Protein AF-A0A7X5D823-F1 (afdb_monomer_lite)

Sequence (342 aa):
MQTFLKIHPDDNAAVALKPLRAGDIFTADGAGAALLEDIPQGHKFSLCDIPAGGAVIKYGAPIGTAREDIRKGAWIHTHNMKTGLGDVLTYTYRPQPAAKLTADKTHVFQGFKRPDGTTGVRNEIWIIPTVGCVNNVASAIEKRAQAYCTGSIEAILAFSHPYGCSQMGEDQENTRRILADLINHPNAGGVLVLGLGCENSSADILKDYIGSYDERRVKFLVCQESEDEIQDGLRLMKELTDYAGVFTRGPIPCSELIVGMKCGGSDGLSGITANPTVGAFSDLLIASGGTTILTEIPEMFGAETLLMNRCENEALFEQTVKLINDFKNYFTSHNQTIYEQA

Structure (mmCIF, N/CA/C/O backbone):
data_AF-A0A7X5D823-F1
#
_entry.id   AF-A0A7X5D823-F1
#
loop_
_atom_site.group_PDB
_atom_site.id
_atom_site.type_symbol
_atom_site.label_atom_id
_atom_site.label_alt_id
_atom_site.label_comp_id
_atom_site.label_asym_id
_atom_site.label_entity_id
_atom_site.label_seq_id
_atom_site.pdbx_PDB_ins_code
_atom_site.Cartn_x
_atom_site.Cartn_y
_atom_site.Cartn_z
_atom_site.occupancy
_atom_site.B_iso_or_equiv
_atom_site.auth_seq_id
_atom_site.auth_comp_id
_atom_site.auth_asym_id
_atom_site.auth_atom_id
_atom_site.pdbx_PDB_model_num
ATOM 1 N N . MET A 1 1 ? -2.218 -15.497 -32.266 1.00 70.88 1 MET A N 1
ATOM 2 C CA . MET A 1 1 ? -1.925 -15.221 -30.843 1.00 70.88 1 MET A CA 1
ATOM 3 C C . MET A 1 1 ? -0.607 -14.474 -30.779 1.00 70.88 1 MET A C 1
ATOM 5 O O . MET A 1 1 ? 0.334 -14.905 -31.436 1.00 70.88 1 MET A O 1
ATOM 9 N N . GLN A 1 2 ? -0.563 -13.346 -30.074 1.00 88.81 2 GLN A N 1
ATOM 10 C CA . GLN A 1 2 ? 0.645 -12.536 -29.937 1.00 88.81 2 GLN A CA 1
ATOM 11 C C . GLN A 1 2 ? 1.713 -13.320 -29.156 1.00 88.81 2 GLN A C 1
ATOM 13 O O . GLN A 1 2 ? 1.401 -13.936 -28.139 1.00 88.81 2 GLN A O 1
ATOM 18 N N . THR A 1 3 ? 2.947 -13.373 -29.663 1.00 94.25 3 THR A N 1
ATOM 19 C CA . THR A 1 3 ? 4.033 -14.196 -29.091 1.00 94.25 3 THR A CA 1
ATOM 20 C C . THR A 1 3 ? 5.051 -13.382 -28.298 1.00 94.25 3 THR A C 1
ATOM 22 O O . THR A 1 3 ? 5.750 -13.937 -27.454 1.00 94.25 3 THR A O 1
ATOM 25 N N . PHE A 1 4 ? 5.097 -12.072 -28.526 1.00 96.12 4 PHE A N 1
ATOM 26 C CA . PHE A 1 4 ? 5.916 -11.111 -27.800 1.00 96.12 4 PHE A CA 1
ATOM 27 C C . PHE A 1 4 ? 5.208 -9.752 -27.733 1.00 96.12 4 PHE A C 1
ATOM 29 O O . PHE A 1 4 ? 4.304 -9.472 -28.525 1.00 96.12 4 PHE A O 1
ATOM 36 N N . LEU A 1 5 ? 5.647 -8.892 -26.819 1.00 95.81 5 LEU A N 1
ATOM 37 C CA . LEU A 1 5 ? 5.129 -7.540 -26.648 1.00 95.81 5 LEU A CA 1
ATOM 38 C C . LEU A 1 5 ? 6.266 -6.514 -26.702 1.00 95.81 5 LEU A C 1
ATOM 40 O O . LEU A 1 5 ? 7.199 -6.572 -25.901 1.00 95.81 5 LEU A O 1
ATOM 44 N N . LYS A 1 6 ? 6.150 -5.565 -27.633 1.00 95.69 6 LYS A N 1
ATOM 45 C CA . LYS A 1 6 ? 6.837 -4.270 -27.589 1.00 95.69 6 LYS A CA 1
ATOM 46 C C . LYS A 1 6 ? 5.890 -3.297 -26.887 1.00 95.69 6 LYS A C 1
ATOM 48 O O . LYS A 1 6 ? 4.741 -3.189 -27.309 1.00 95.69 6 LYS A O 1
ATOM 53 N N . ILE A 1 7 ? 6.324 -2.683 -25.791 1.00 94.50 7 ILE A N 1
ATOM 54 C CA . ILE A 1 7 ? 5.416 -1.994 -24.862 1.00 94.50 7 ILE A CA 1
ATOM 55 C C . ILE A 1 7 ? 5.215 -0.548 -25.309 1.00 94.50 7 ILE A C 1
ATOM 57 O O . ILE A 1 7 ? 4.084 -0.080 -25.402 1.00 94.50 7 ILE A O 1
ATOM 61 N N . HIS A 1 8 ? 6.310 0.134 -25.629 1.00 94.88 8 HIS A N 1
ATOM 62 C CA . HIS A 1 8 ? 6.316 1.500 -26.131 1.00 94.88 8 HIS A CA 1
ATOM 63 C C . HIS A 1 8 ? 6.894 1.554 -27.556 1.00 94.88 8 HIS A C 1
ATOM 65 O O . HIS A 1 8 ? 7.793 0.771 -27.874 1.00 94.88 8 HIS A O 1
ATOM 71 N N . PRO A 1 9 ? 6.437 2.472 -28.432 1.00 94.56 9 PRO A N 1
ATOM 72 C CA . PRO A 1 9 ? 6.985 2.625 -29.784 1.00 94.56 9 PRO A CA 1
ATOM 73 C C . PRO A 1 9 ? 8.502 2.858 -29.839 1.00 94.56 9 PRO A C 1
ATOM 75 O O . PRO A 1 9 ? 9.153 2.370 -30.760 1.00 94.56 9 PRO A O 1
ATOM 78 N N . ASP A 1 10 ? 9.062 3.527 -28.831 1.00 95.12 10 ASP A N 1
ATOM 79 C CA . ASP A 1 10 ? 10.502 3.826 -28.745 1.00 95.12 10 ASP A CA 1
ATOM 80 C C . ASP A 1 10 ? 11.343 2.677 -28.162 1.00 95.12 10 ASP A C 1
ATOM 82 O O . ASP A 1 10 ? 12.565 2.789 -28.060 1.00 95.12 10 ASP A O 1
ATOM 86 N N . ASP A 1 11 ? 10.715 1.565 -27.767 1.00 96.62 11 ASP A N 1
ATOM 87 C CA . ASP A 1 11 ? 11.437 0.435 -27.188 1.00 96.62 11 ASP A CA 1
ATOM 88 C C . ASP A 1 11 ? 12.368 -0.217 -28.215 1.00 96.62 11 ASP A C 1
ATOM 90 O O . ASP A 1 11 ? 11.972 -0.530 -29.342 1.00 96.62 11 ASP A O 1
ATOM 94 N N . ASN A 1 12 ? 13.593 -0.517 -27.785 1.00 96.88 12 ASN A N 1
ATOM 95 C CA . ASN A 1 12 ? 14.525 -1.352 -28.542 1.00 96.88 12 ASN A CA 1
ATOM 96 C C . ASN A 1 12 ? 14.590 -2.796 -28.012 1.00 96.88 12 ASN A C 1
ATOM 98 O O . ASN A 1 12 ? 15.310 -3.624 -28.568 1.00 96.88 12 ASN A O 1
ATOM 102 N N . ALA A 1 13 ? 13.793 -3.117 -26.990 1.00 96.75 13 ALA A N 1
ATOM 103 C CA . ALA A 1 13 ? 13.624 -4.453 -26.438 1.00 96.75 13 ALA A CA 1
ATOM 104 C C . ALA A 1 13 ? 12.142 -4.863 -26.409 1.00 96.75 13 ALA A C 1
ATOM 106 O O . ALA A 1 13 ? 11.254 -4.042 -26.192 1.00 96.75 13 ALA A O 1
ATOM 107 N N . ALA A 1 14 ? 11.869 -6.156 -26.569 1.00 96.88 14 ALA A N 1
ATOM 108 C CA . ALA A 1 14 ? 10.536 -6.738 -26.411 1.00 96.88 14 ALA A CA 1
ATOM 109 C C . ALA A 1 14 ? 10.534 -7.856 -25.367 1.00 96.88 14 ALA A C 1
ATOM 111 O O . ALA A 1 14 ? 11.575 -8.438 -25.077 1.00 96.88 14 ALA A O 1
ATOM 112 N N . VAL A 1 15 ? 9.359 -8.169 -24.817 1.00 97.19 15 VAL A N 1
ATOM 113 C CA . VAL A 1 15 ? 9.156 -9.255 -23.844 1.00 97.19 15 VAL A CA 1
ATOM 114 C C . VAL A 1 15 ? 8.521 -10.462 -24.525 1.00 97.19 15 VAL A C 1
ATOM 116 O O . VAL A 1 15 ? 7.508 -10.325 -25.209 1.00 97.19 15 VAL A O 1
ATOM 119 N N . ALA A 1 16 ? 9.077 -11.652 -24.316 1.00 96.94 16 ALA A N 1
ATOM 120 C CA . ALA A 1 16 ? 8.490 -12.902 -24.786 1.00 96.94 16 ALA A CA 1
ATOM 121 C C . ALA A 1 16 ? 7.238 -13.271 -23.963 1.00 96.94 16 ALA A C 1
ATOM 123 O O . ALA A 1 16 ? 7.301 -13.398 -22.742 1.00 96.94 16 ALA A O 1
ATOM 124 N N . LEU A 1 17 ? 6.091 -13.481 -24.622 1.00 96.31 17 LEU A N 1
ATOM 125 C CA . LEU A 1 17 ? 4.822 -13.845 -23.960 1.00 96.31 17 LEU A CA 1
ATOM 126 C C . LEU A 1 17 ? 4.644 -15.359 -23.792 1.00 96.31 17 LEU A C 1
ATOM 128 O O . LEU A 1 17 ? 3.712 -15.813 -23.134 1.00 96.31 17 LEU A O 1
ATOM 132 N N . LYS A 1 18 ? 5.543 -16.137 -24.390 1.00 95.69 18 LYS A N 1
ATOM 133 C CA . LYS A 1 18 ? 5.678 -17.591 -24.286 1.00 95.69 18 LYS A CA 1
ATOM 134 C C . LYS A 1 18 ? 7.144 -17.954 -24.565 1.00 95.69 18 LYS A C 1
ATOM 136 O O . LYS A 1 18 ? 7.853 -17.096 -25.089 1.00 95.69 18 LYS A O 1
ATOM 141 N N . PRO A 1 19 ? 7.596 -19.190 -24.304 1.00 97.19 19 PRO A N 1
ATOM 142 C CA . PRO A 1 19 ? 8.910 -19.629 -24.764 1.00 97.19 19 PRO A CA 1
ATOM 143 C C . PRO A 1 19 ? 9.035 -19.493 -26.290 1.00 97.19 19 PRO A C 1
ATOM 145 O O . PRO A 1 19 ? 8.155 -19.956 -27.027 1.00 97.19 19 PRO A O 1
ATOM 148 N N . LEU A 1 20 ? 10.104 -18.848 -26.750 1.00 97.62 20 LEU A N 1
ATOM 149 C CA . LEU A 1 20 ? 10.442 -18.668 -28.165 1.00 97.62 20 LEU A CA 1
ATOM 150 C C . LEU A 1 20 ? 11.724 -19.436 -28.482 1.00 97.62 20 LEU A C 1
ATOM 152 O O . LEU A 1 20 ? 12.581 -19.569 -27.609 1.00 97.62 20 LEU A O 1
ATOM 156 N N . ARG A 1 21 ? 11.850 -19.949 -29.706 1.00 98.06 21 ARG A N 1
ATOM 157 C CA . ARG A 1 21 ? 12.994 -20.775 -30.105 1.00 98.06 21 ARG A CA 1
ATOM 158 C C . ARG A 1 21 ? 13.974 -20.003 -30.971 1.00 98.06 21 ARG A C 1
ATOM 160 O O . ARG A 1 21 ? 13.572 -19.156 -31.771 1.00 98.06 21 ARG A O 1
ATOM 167 N N . ALA A 1 22 ? 15.248 -20.361 -30.873 1.00 97.81 22 ALA A N 1
ATOM 168 C CA . ALA A 1 22 ? 16.261 -19.911 -31.813 1.00 97.81 22 ALA A CA 1
ATOM 169 C C . ALA A 1 22 ? 15.815 -20.207 -33.258 1.00 97.81 22 ALA A C 1
ATOM 171 O O . ALA A 1 22 ? 15.338 -21.300 -33.574 1.00 97.81 22 ALA A O 1
ATOM 172 N N . GLY A 1 23 ? 15.960 -19.220 -34.139 1.00 97.00 23 GLY A N 1
ATOM 173 C CA . GLY A 1 23 ? 15.518 -19.287 -35.530 1.00 97.00 23 GLY A CA 1
ATOM 174 C C . GLY A 1 23 ? 14.059 -18.888 -35.777 1.00 97.00 23 GLY A C 1
ATOM 175 O O . GLY A 1 23 ? 13.711 -18.656 -36.936 1.00 97.00 23 GLY A O 1
ATOM 176 N N . ASP A 1 24 ? 13.216 -18.743 -34.744 1.00 96.38 24 ASP A N 1
ATOM 177 C CA . ASP A 1 24 ? 11.865 -18.194 -34.922 1.00 96.38 24 ASP A CA 1
ATOM 178 C C . ASP A 1 24 ? 11.954 -16.771 -35.499 1.00 96.38 24 ASP A C 1
ATOM 180 O O . ASP A 1 24 ? 12.749 -15.944 -35.044 1.00 96.38 24 ASP A O 1
ATOM 184 N N . ILE A 1 25 ? 11.114 -16.464 -36.493 1.00 96.06 25 ILE A N 1
ATOM 185 C CA . ILE A 1 25 ? 11.043 -15.123 -37.084 1.00 96.06 25 ILE A CA 1
ATOM 186 C C . ILE A 1 25 ? 10.063 -14.263 -36.283 1.00 96.06 25 ILE A C 1
ATOM 188 O O . ILE A 1 25 ? 8.866 -14.555 -36.232 1.00 96.06 25 ILE A O 1
ATOM 192 N N . PHE A 1 26 ? 10.550 -13.164 -35.710 1.00 94.31 26 PHE A N 1
ATOM 193 C CA . PHE A 1 26 ? 9.712 -12.109 -35.142 1.00 94.31 26 PHE A CA 1
ATOM 194 C C . PHE A 1 26 ? 9.624 -10.928 -36.114 1.00 94.31 26 PHE A C 1
ATOM 196 O O . PHE A 1 26 ? 10.568 -10.650 -36.847 1.00 94.31 26 PHE A O 1
ATOM 203 N N . THR A 1 27 ? 8.485 -10.230 -36.137 1.00 93.38 27 THR A N 1
ATOM 204 C CA . THR A 1 27 ? 8.281 -9.030 -36.970 1.00 93.38 27 THR A CA 1
ATOM 205 C C . THR A 1 27 ? 7.914 -7.850 -36.086 1.00 93.38 27 THR A C 1
ATOM 207 O O . THR A 1 27 ? 6.835 -7.844 -35.501 1.00 93.38 27 THR A O 1
ATOM 210 N N . ALA A 1 28 ? 8.794 -6.854 -36.006 1.00 88.75 28 ALA A N 1
ATOM 211 C CA . ALA A 1 28 ? 8.579 -5.616 -35.260 1.00 88.75 28 ALA A CA 1
ATOM 212 C C . ALA A 1 28 ? 8.871 -4.413 -36.167 1.00 88.75 28 ALA A C 1
ATOM 214 O O . ALA A 1 28 ? 9.772 -4.477 -37.001 1.00 88.75 28 ALA A O 1
ATOM 215 N N . ASP A 1 29 ? 8.080 -3.345 -36.037 1.00 84.38 29 ASP A N 1
ATOM 216 C CA . ASP A 1 29 ? 8.230 -2.097 -36.806 1.00 84.38 29 ASP A CA 1
ATOM 217 C C . ASP A 1 29 ? 8.304 -2.305 -38.336 1.00 84.38 29 ASP A C 1
ATOM 219 O O . ASP A 1 29 ? 9.026 -1.618 -39.053 1.00 84.38 29 ASP A O 1
ATOM 223 N N . GLY A 1 30 ? 7.568 -3.298 -38.849 1.00 82.31 30 GLY A N 1
ATOM 224 C CA . GLY A 1 30 ? 7.526 -3.625 -40.279 1.00 82.31 30 GLY A CA 1
ATOM 225 C C . GLY A 1 30 ? 8.720 -4.432 -40.806 1.00 82.31 30 GLY A C 1
ATOM 226 O O . GLY A 1 30 ? 8.755 -4.727 -41.999 1.00 82.31 30 GLY A O 1
ATOM 227 N N . ALA A 1 31 ? 9.667 -4.835 -39.949 1.00 84.50 31 ALA A N 1
ATOM 228 C CA . ALA A 1 31 ? 10.836 -5.629 -40.328 1.00 84.50 31 ALA A CA 1
ATOM 229 C C . ALA A 1 31 ? 10.927 -6.955 -39.551 1.00 84.50 31 ALA A C 1
ATOM 231 O O . ALA A 1 31 ? 10.812 -6.993 -38.323 1.00 84.50 31 ALA A O 1
ATOM 232 N N . GLY A 1 32 ? 11.176 -8.047 -40.279 1.00 88.88 32 GLY A N 1
ATOM 233 C CA . GLY A 1 32 ? 11.391 -9.380 -39.716 1.00 88.88 32 GLY A CA 1
ATOM 234 C C . GLY A 1 32 ? 12.856 -9.648 -39.354 1.00 88.88 32 GLY A C 1
ATOM 235 O O . GLY A 1 32 ? 13.755 -9.211 -40.071 1.00 88.88 32 GLY A O 1
ATOM 236 N N . ALA A 1 33 ? 13.106 -10.384 -38.272 1.00 93.62 33 ALA A N 1
ATOM 237 C CA . ALA A 1 33 ? 14.417 -10.956 -37.952 1.00 93.62 33 ALA A CA 1
ATOM 238 C C . ALA A 1 33 ? 14.272 -12.297 -37.221 1.00 93.62 33 ALA A C 1
ATOM 240 O O . ALA A 1 33 ? 13.226 -12.582 -36.641 1.00 93.62 33 ALA A O 1
ATOM 241 N N . ALA A 1 34 ? 15.324 -13.115 -37.262 1.00 96.69 34 ALA A N 1
ATOM 242 C CA . ALA A 1 34 ? 15.383 -14.370 -36.523 1.00 96.69 34 ALA A CA 1
ATOM 243 C C . ALA A 1 34 ? 15.845 -14.134 -35.080 1.00 96.69 34 ALA A C 1
ATOM 245 O O . ALA A 1 34 ? 16.727 -13.309 -34.837 1.00 96.69 34 ALA A O 1
ATOM 246 N N . LEU A 1 35 ? 15.283 -14.886 -34.135 1.00 98.00 35 LEU A N 1
ATOM 247 C CA . LEU A 1 35 ? 15.853 -15.014 -32.797 1.00 98.00 35 LEU A CA 1
ATOM 248 C C . LEU A 1 35 ? 17.175 -15.776 -32.867 1.00 98.00 35 LEU A C 1
ATOM 250 O O . LEU A 1 35 ? 17.285 -16.781 -33.572 1.00 98.00 35 LEU A O 1
ATOM 254 N N . LEU A 1 36 ? 18.177 -15.301 -32.134 1.00 97.50 36 LEU A N 1
ATOM 255 C CA . LEU A 1 36 ? 19.506 -15.915 -32.126 1.00 97.50 36 LEU A CA 1
ATOM 256 C C . LEU A 1 36 ? 19.620 -17.045 -31.097 1.00 97.50 36 LEU A C 1
ATOM 258 O O . LEU A 1 36 ? 20.514 -17.881 -31.201 1.00 97.50 36 LEU A O 1
ATOM 262 N N . GLU A 1 37 ? 18.712 -17.062 -30.124 1.00 97.31 37 GLU A N 1
ATOM 263 C CA . GLU A 1 37 ? 18.727 -17.930 -28.951 1.00 97.31 37 GLU A CA 1
ATOM 264 C C . GLU A 1 37 ? 17.294 -18.316 -28.565 1.00 97.31 37 GLU A C 1
ATOM 266 O O . GLU A 1 37 ? 16.327 -17.668 -28.979 1.00 97.31 37 GLU A O 1
ATOM 271 N N . ASP A 1 38 ? 17.159 -19.358 -27.745 1.00 98.06 38 ASP A N 1
ATOM 272 C CA . ASP A 1 38 ? 15.897 -19.657 -27.074 1.00 98.06 38 ASP A CA 1
ATOM 273 C C . ASP A 1 38 ? 15.614 -18.576 -26.022 1.00 98.06 38 ASP A C 1
ATOM 275 O O . ASP A 1 38 ? 16.457 -18.281 -25.173 1.00 98.06 38 ASP A O 1
ATOM 279 N N . ILE A 1 39 ? 14.415 -17.993 -26.056 1.00 97.88 39 ILE A N 1
ATOM 280 C CA . ILE A 1 39 ? 14.008 -16.918 -25.145 1.00 97.88 39 ILE A CA 1
ATOM 281 C C . ILE A 1 39 ? 12.917 -17.446 -24.207 1.00 97.88 39 ILE A C 1
ATOM 283 O O . ILE A 1 39 ? 11.809 -17.747 -24.670 1.00 97.88 39 ILE A O 1
ATOM 287 N N . PRO A 1 40 ? 13.181 -17.553 -22.890 1.00 96.94 40 PRO A N 1
ATOM 288 C CA . PRO A 1 40 ? 12.160 -17.933 -21.919 1.00 96.94 40 PRO A CA 1
ATOM 289 C C . PRO A 1 40 ? 10.992 -16.937 -21.876 1.00 96.94 40 PRO A C 1
ATOM 291 O O . PRO A 1 40 ? 11.133 -15.758 -22.203 1.00 96.94 40 PRO A O 1
ATOM 294 N N . GLN A 1 41 ? 9.823 -17.391 -21.425 1.00 96.31 41 GLN A N 1
ATOM 295 C CA . GLN A 1 41 ? 8.686 -16.498 -21.184 1.00 96.31 41 GLN A CA 1
ATOM 296 C C . GLN A 1 41 ? 9.044 -15.427 -20.138 1.00 96.31 41 GLN A C 1
ATOM 298 O O . GLN A 1 41 ? 9.726 -15.715 -19.160 1.00 96.31 41 GLN A O 1
ATOM 303 N N . GLY A 1 42 ? 8.590 -14.189 -20.349 1.00 94.81 42 GLY A N 1
ATOM 304 C CA . GLY A 1 42 ? 8.875 -13.046 -19.474 1.00 94.81 42 GLY A CA 1
ATOM 305 C C . GLY A 1 42 ? 10.257 -12.420 -19.688 1.00 94.81 42 GLY A C 1
ATOM 306 O O . GLY A 1 42 ? 10.539 -11.348 -19.150 1.00 94.81 42 GLY A O 1
ATOM 307 N N . HIS A 1 43 ? 11.120 -13.036 -20.501 1.00 96.50 43 HIS A N 1
ATOM 308 C CA . HIS A 1 43 ? 12.455 -12.519 -20.780 1.00 96.50 43 HIS A CA 1
ATOM 309 C C . HIS A 1 43 ? 12.454 -11.528 -21.948 1.00 96.50 43 HIS A C 1
ATOM 311 O O . HIS A 1 43 ? 11.527 -11.481 -22.760 1.00 96.50 43 HIS A O 1
ATOM 317 N N . LYS A 1 44 ? 13.504 -10.701 -22.002 1.00 96.69 44 LYS A N 1
ATOM 318 C CA . LYS A 1 44 ? 13.660 -9.628 -22.988 1.00 96.69 44 LYS A CA 1
ATOM 319 C C . LYS A 1 44 ? 14.494 -10.098 -24.175 1.00 96.69 44 LYS A C 1
ATOM 321 O O . LYS A 1 44 ? 15.460 -10.812 -23.966 1.00 96.69 44 LYS A O 1
ATOM 326 N N . PHE A 1 45 ? 14.209 -9.646 -25.386 1.00 97.75 45 PHE A N 1
ATOM 327 C CA . PHE A 1 45 ? 15.110 -9.815 -26.531 1.00 97.75 45 PHE A CA 1
ATOM 328 C C . PHE A 1 45 ? 15.215 -8.519 -27.333 1.00 97.75 45 PHE A C 1
ATOM 330 O O . PHE A 1 45 ? 14.332 -7.659 -27.248 1.00 97.75 45 PHE A O 1
ATOM 337 N N . SER A 1 46 ? 16.307 -8.368 -28.082 1.00 97.81 46 SER A N 1
ATOM 338 C CA . SER A 1 46 ? 16.606 -7.123 -28.791 1.00 97.81 46 SER A CA 1
ATOM 339 C C . SER A 1 46 ? 15.838 -6.986 -30.105 1.00 97.81 46 SER A C 1
ATOM 341 O O . SER A 1 46 ? 15.806 -7.910 -30.921 1.00 97.81 46 SER A O 1
ATOM 343 N N . LEU A 1 47 ? 15.268 -5.807 -30.355 1.00 97.25 47 LEU A N 1
ATOM 344 C CA . LEU A 1 47 ? 14.581 -5.455 -31.603 1.00 97.25 47 LEU A CA 1
ATOM 345 C C . LEU A 1 47 ? 15.516 -4.808 -32.638 1.00 97.25 47 LEU A C 1
ATOM 347 O O . LEU A 1 47 ? 15.168 -4.738 -33.820 1.00 97.25 47 LEU A O 1
ATOM 351 N N . CYS A 1 48 ? 16.711 -4.382 -32.227 1.00 96.38 48 CYS A N 1
ATOM 352 C CA . CYS A 1 48 ? 17.767 -3.857 -33.093 1.00 96.38 48 CYS A CA 1
ATOM 353 C C . CYS A 1 48 ? 19.158 -4.267 -32.587 1.00 96.38 48 CYS A C 1
ATOM 355 O O . CYS A 1 48 ? 19.278 -4.926 -31.556 1.00 96.38 48 CYS A O 1
ATOM 357 N N . ASP A 1 49 ? 20.211 -3.904 -33.314 1.00 97.19 49 ASP A N 1
ATOM 358 C CA . ASP A 1 49 ? 21.565 -4.003 -32.770 1.00 97.19 49 ASP A CA 1
ATOM 359 C C . ASP A 1 49 ? 21.766 -2.877 -31.741 1.00 97.19 49 ASP A C 1
ATOM 361 O O . ASP A 1 49 ? 21.408 -1.724 -31.994 1.00 97.19 49 ASP A O 1
ATOM 365 N N . ILE A 1 50 ? 22.303 -3.217 -30.571 1.00 98.00 50 ILE A N 1
ATOM 366 C CA . ILE A 1 50 ? 22.624 -2.295 -29.481 1.00 98.00 50 ILE A CA 1
ATOM 367 C C . ILE A 1 50 ? 24.127 -2.438 -29.209 1.00 98.00 50 ILE A C 1
ATOM 369 O O . ILE A 1 50 ? 24.552 -3.507 -28.773 1.00 98.00 50 ILE A O 1
ATOM 373 N N . PRO A 1 51 ? 24.951 -1.409 -29.466 1.00 97.75 51 PRO A N 1
ATOM 374 C CA . PRO A 1 51 ? 26.386 -1.491 -29.209 1.00 97.75 51 PRO A CA 1
ATOM 375 C C . PRO A 1 51 ? 26.681 -1.558 -27.705 1.00 97.75 51 PRO A C 1
ATOM 377 O O . PRO A 1 51 ? 25.880 -1.095 -26.888 1.00 97.75 51 PRO A O 1
ATOM 380 N N . ALA A 1 52 ? 27.859 -2.057 -27.334 1.00 96.94 52 ALA A N 1
ATOM 381 C CA . ALA A 1 52 ? 28.369 -1.994 -25.968 1.00 96.94 52 ALA A CA 1
ATOM 382 C C . ALA A 1 52 ? 28.314 -0.550 -25.434 1.00 96.94 52 ALA A C 1
ATOM 384 O O . ALA A 1 52 ? 28.704 0.401 -26.113 1.00 96.94 52 ALA A O 1
ATOM 385 N N . GLY A 1 53 ? 27.808 -0.365 -24.212 1.00 94.69 53 GLY A N 1
ATOM 386 C CA . GLY A 1 53 ? 27.556 0.967 -23.652 1.00 94.69 53 GLY A CA 1
ATOM 387 C C . GLY A 1 53 ? 26.264 1.639 -24.144 1.00 94.69 53 GLY A C 1
ATOM 388 O O . GLY A 1 53 ? 25.898 2.691 -23.624 1.00 94.69 53 GLY A O 1
ATOM 389 N N . GLY A 1 54 ? 25.550 1.044 -25.102 1.00 95.50 54 GLY A N 1
ATOM 390 C CA . GLY A 1 54 ? 24.252 1.510 -25.582 1.00 95.50 54 GLY A CA 1
ATOM 391 C C . GLY A 1 54 ? 23.130 1.290 -24.565 1.00 95.50 54 GLY A C 1
ATOM 392 O O . GLY A 1 54 ? 23.169 0.359 -23.757 1.00 95.50 54 GLY A O 1
ATOM 393 N N . ALA A 1 55 ? 22.113 2.153 -24.599 1.00 94.75 55 ALA A N 1
ATOM 394 C CA . ALA A 1 55 ? 20.958 2.050 -23.712 1.00 94.75 55 ALA A CA 1
ATOM 395 C C . ALA A 1 55 ? 20.003 0.933 -24.159 1.00 94.75 55 ALA A C 1
ATOM 397 O O . ALA A 1 55 ? 19.627 0.852 -25.329 1.00 94.75 55 ALA A O 1
ATOM 398 N N . VAL A 1 56 ? 19.557 0.117 -23.206 1.00 95.56 56 VAL A N 1
ATOM 399 C CA . VAL A 1 56 ? 18.407 -0.774 -23.391 1.00 95.56 56 VAL A CA 1
ATOM 400 C C . VAL A 1 56 ? 17.158 0.006 -22.993 1.00 95.56 56 VAL A C 1
ATOM 402 O O . VAL A 1 56 ? 17.049 0.456 -21.853 1.00 95.56 56 VAL A O 1
ATOM 405 N N . ILE A 1 57 ? 16.236 0.185 -23.934 1.00 94.69 57 ILE A N 1
ATOM 406 C CA . ILE A 1 57 ? 15.030 1.004 -23.798 1.00 94.69 57 ILE A CA 1
ATOM 407 C C . ILE A 1 57 ? 13.810 0.086 -23.732 1.00 94.69 57 ILE A C 1
ATOM 409 O O . ILE A 1 57 ? 13.564 -0.710 -24.644 1.00 94.69 57 ILE A O 1
ATOM 413 N N . LYS A 1 58 ? 13.055 0.211 -22.639 1.00 93.94 58 LYS A N 1
ATOM 414 C CA . LYS A 1 58 ? 11.795 -0.494 -22.389 1.00 93.94 58 LYS A CA 1
ATOM 415 C C . LYS A 1 58 ? 10.833 0.460 -21.676 1.00 93.94 58 LYS A C 1
ATOM 417 O O . LYS A 1 58 ? 11.274 1.235 -20.833 1.00 93.94 58 LYS A O 1
ATOM 422 N N . TYR A 1 59 ? 9.534 0.395 -21.974 1.00 92.69 59 TYR A N 1
ATOM 423 C CA . TYR A 1 59 ? 8.540 1.369 -21.487 1.00 92.69 59 TYR A CA 1
ATOM 424 C C . TYR A 1 59 ? 8.816 2.814 -21.952 1.00 92.69 59 TYR A C 1
ATOM 426 O O . TYR A 1 59 ? 8.377 3.765 -21.312 1.00 92.69 59 TYR A O 1
ATOM 434 N N . GLY A 1 60 ? 9.566 2.992 -23.044 1.00 91.50 60 GLY A N 1
ATOM 435 C CA . GLY A 1 60 ? 9.990 4.304 -23.538 1.00 91.50 60 GLY A CA 1
ATOM 436 C C . GLY A 1 60 ? 11.099 4.960 -22.710 1.00 91.50 60 GLY A C 1
ATOM 437 O O . GLY A 1 60 ? 11.422 6.122 -22.938 1.00 91.50 60 GLY A O 1
ATOM 438 N N . ALA A 1 61 ? 11.697 4.233 -21.761 1.00 89.56 61 ALA A N 1
ATOM 439 C CA . ALA A 1 61 ? 12.735 4.737 -20.869 1.00 89.56 61 ALA A CA 1
ATOM 440 C C . ALA A 1 61 ? 13.969 3.814 -20.855 1.00 89.56 61 ALA A C 1
ATOM 442 O O . ALA A 1 61 ? 13.851 2.607 -21.093 1.00 89.56 61 ALA A O 1
ATOM 443 N N . PRO A 1 62 ? 15.174 4.351 -20.588 1.00 90.12 62 PRO A N 1
ATOM 444 C CA . PRO A 1 62 ? 16.365 3.530 -20.418 1.00 90.12 62 PRO A CA 1
ATOM 445 C C . PRO A 1 62 ? 16.256 2.703 -19.129 1.00 90.12 62 PRO A C 1
ATOM 447 O O . PRO A 1 62 ? 16.167 3.259 -18.041 1.00 90.12 62 PRO A O 1
ATOM 450 N N . ILE A 1 63 ? 16.309 1.377 -19.252 1.00 89.75 63 ILE A N 1
ATOM 451 C CA . ILE A 1 63 ? 16.268 0.437 -18.113 1.00 89.75 63 ILE A CA 1
ATOM 452 C C . ILE A 1 63 ? 17.649 -0.120 -17.744 1.00 89.75 63 ILE A C 1
ATOM 454 O O . ILE A 1 63 ? 17.802 -0.898 -16.805 1.00 89.75 63 ILE A O 1
ATOM 458 N N . GLY A 1 64 ? 18.671 0.224 -18.522 1.00 90.62 64 GLY A N 1
ATOM 459 C CA . GLY A 1 64 ? 20.022 -0.274 -18.331 1.00 90.62 64 GLY A CA 1
ATOM 460 C C . GLY A 1 64 ? 20.914 -0.009 -19.531 1.00 90.62 64 GLY A C 1
ATOM 461 O O . GLY A 1 64 ? 20.523 0.624 -20.513 1.00 90.62 64 GLY A O 1
ATOM 462 N N . THR A 1 65 ? 22.132 -0.522 -19.444 1.00 93.62 65 THR A N 1
ATOM 463 C CA . THR A 1 65 ? 23.170 -0.359 -20.458 1.00 93.62 65 THR A CA 1
ATOM 464 C C . THR A 1 65 ? 23.717 -1.719 -20.869 1.00 93.62 65 THR A C 1
ATOM 466 O O . THR A 1 65 ? 23.951 -2.583 -20.018 1.00 93.62 65 THR A O 1
ATOM 469 N N . ALA A 1 66 ? 23.944 -1.910 -22.166 1.00 96.56 66 ALA A N 1
ATOM 470 C CA . ALA A 1 66 ? 24.572 -3.107 -22.704 1.00 96.56 66 ALA A CA 1
ATOM 471 C C . ALA A 1 66 ? 26.038 -3.214 -22.236 1.00 96.56 66 ALA A C 1
ATOM 473 O O . ALA A 1 66 ? 26.788 -2.234 -22.266 1.00 96.56 66 ALA A O 1
ATOM 474 N N . ARG A 1 67 ? 26.453 -4.397 -21.772 1.00 96.12 67 ARG A N 1
ATOM 475 C CA . ARG A 1 67 ? 27.839 -4.697 -21.358 1.00 96.12 67 ARG A CA 1
ATOM 476 C C . ARG A 1 67 ? 28.746 -5.000 -22.551 1.00 96.12 67 ARG A C 1
ATOM 478 O O . ARG A 1 67 ? 29.954 -4.818 -22.464 1.00 96.12 67 ARG A O 1
ATOM 485 N N . GLU A 1 68 ? 28.139 -5.448 -23.634 1.00 97.19 68 GLU A N 1
ATOM 486 C CA . GLU A 1 68 ? 28.754 -5.878 -24.882 1.00 97.19 68 GLU A CA 1
ATOM 487 C C . GLU A 1 68 ? 27.794 -5.568 -26.037 1.00 97.19 68 GLU A C 1
ATOM 489 O O . GLU A 1 68 ? 26.681 -5.094 -25.800 1.00 97.19 68 GLU A O 1
ATOM 494 N N . ASP A 1 69 ? 28.210 -5.818 -27.276 1.00 98.12 69 ASP A N 1
ATOM 495 C CA . ASP A 1 69 ? 27.330 -5.657 -28.432 1.00 98.12 69 ASP A CA 1
ATOM 496 C C . ASP A 1 69 ? 26.199 -6.701 -28.390 1.00 98.12 69 ASP A C 1
ATOM 498 O O . ASP A 1 69 ? 26.438 -7.908 -28.438 1.00 98.12 69 ASP A O 1
ATOM 502 N N . ILE A 1 70 ? 24.949 -6.241 -28.341 1.00 98.25 70 ILE A N 1
ATOM 503 C CA . ILE A 1 70 ? 23.747 -7.078 -28.362 1.00 98.25 70 ILE A CA 1
ATOM 504 C C . ILE A 1 70 ? 23.142 -7.001 -29.760 1.00 98.25 70 ILE A C 1
ATOM 506 O O . ILE A 1 70 ? 22.631 -5.965 -30.179 1.00 98.25 70 ILE A O 1
ATOM 510 N N . ARG A 1 71 ? 23.170 -8.113 -30.492 1.00 97.75 71 ARG A N 1
ATOM 511 C CA . ARG A 1 71 ? 22.590 -8.180 -31.840 1.00 97.75 71 ARG A CA 1
ATOM 512 C C . ARG A 1 71 ? 21.062 -8.244 -31.807 1.00 97.75 71 ARG A C 1
ATOM 514 O O . ARG A 1 71 ? 20.465 -8.762 -30.861 1.00 97.75 71 ARG A O 1
ATOM 521 N N . LYS A 1 72 ? 20.418 -7.803 -32.887 1.00 97.38 72 LYS A N 1
ATOM 522 C CA . LYS A 1 72 ? 18.980 -7.974 -33.113 1.00 97.38 72 LYS A CA 1
ATOM 523 C C . LYS A 1 72 ? 18.596 -9.452 -32.976 1.00 97.38 72 LYS A C 1
ATOM 525 O O . LYS A 1 72 ? 19.208 -10.318 -33.595 1.00 97.38 72 LYS A O 1
ATOM 530 N N . GLY A 1 73 ? 17.573 -9.729 -32.170 1.00 97.19 73 GLY A N 1
ATOM 531 C CA . GLY A 1 73 ? 17.100 -11.080 -31.863 1.00 97.19 73 GLY A CA 1
ATOM 532 C C . GLY A 1 73 ? 17.865 -11.815 -30.755 1.00 97.19 73 GLY A C 1
ATOM 533 O O . GLY A 1 73 ? 17.496 -12.947 -30.451 1.00 97.19 73 GLY A O 1
ATOM 534 N N . ALA A 1 74 ? 18.897 -11.213 -30.153 1.00 97.88 74 ALA A N 1
ATOM 535 C CA . ALA A 1 74 ? 19.610 -11.788 -29.009 1.00 97.88 74 ALA A CA 1
ATOM 536 C C . ALA A 1 74 ? 18.806 -11.672 -27.706 1.00 97.88 74 ALA A C 1
ATOM 538 O O . ALA A 1 74 ? 18.014 -10.734 -27.531 1.00 97.88 74 ALA A O 1
ATOM 539 N N . TRP A 1 75 ? 19.044 -12.598 -26.775 1.00 98.31 75 TRP A N 1
ATOM 540 C CA . TRP A 1 75 ? 18.466 -12.557 -25.434 1.00 98.31 75 TRP A CA 1
ATOM 541 C C . TRP A 1 75 ? 19.086 -11.416 -24.617 1.00 98.31 75 TRP A C 1
ATOM 543 O O . TRP A 1 75 ? 20.300 -11.313 -24.520 1.00 98.31 75 TRP A O 1
ATOM 553 N N . ILE A 1 76 ? 18.270 -10.561 -23.993 1.00 97.31 76 ILE A N 1
ATOM 554 C CA . ILE A 1 76 ? 18.732 -9.492 -23.094 1.00 97.31 76 ILE A CA 1
ATOM 555 C C . ILE A 1 76 ? 18.494 -9.911 -21.641 1.00 97.31 76 ILE A C 1
ATOM 557 O O . ILE A 1 76 ? 17.347 -10.051 -21.194 1.00 97.31 76 ILE A O 1
ATOM 561 N N . HIS A 1 77 ? 19.573 -10.049 -20.869 1.00 95.06 77 HIS A N 1
ATOM 562 C CA . HIS A 1 77 ? 19.515 -10.405 -19.451 1.00 95.06 77 HIS A CA 1
ATOM 563 C C . HIS A 1 77 ? 20.706 -9.846 -18.655 1.00 95.06 77 HIS A C 1
ATOM 565 O O . HIS A 1 77 ? 21.559 -9.133 -19.166 1.00 95.06 77 HIS A O 1
ATOM 571 N N . THR A 1 78 ? 20.786 -10.193 -17.374 1.00 91.75 78 THR A N 1
ATOM 572 C CA . THR A 1 78 ? 21.873 -9.831 -16.449 1.00 91.75 78 THR A CA 1
ATOM 573 C C . THR A 1 78 ? 23.285 -10.199 -16.924 1.00 91.75 78 THR A C 1
ATOM 575 O O . THR A 1 78 ? 24.245 -9.594 -16.450 1.00 91.75 78 THR A O 1
ATOM 578 N N . HIS A 1 79 ? 23.438 -11.157 -17.847 1.00 93.94 79 HIS A N 1
ATOM 579 C CA . HIS A 1 79 ? 24.749 -11.529 -18.386 1.00 93.94 79 HIS A CA 1
ATOM 580 C C . HIS A 1 79 ? 25.304 -10.475 -19.362 1.00 93.94 79 HIS A C 1
ATOM 582 O O . HIS A 1 79 ? 26.504 -10.216 -19.336 1.00 93.94 79 HIS A O 1
ATOM 588 N N . ASN A 1 80 ? 24.447 -9.810 -20.150 1.00 95.50 80 ASN A N 1
ATOM 589 C CA . ASN A 1 80 ? 24.843 -8.838 -21.181 1.00 95.50 80 ASN A CA 1
ATOM 590 C C . ASN A 1 80 ? 24.284 -7.420 -20.970 1.00 95.50 80 ASN A C 1
ATOM 592 O O . ASN A 1 80 ? 24.612 -6.506 -21.722 1.00 95.50 80 ASN A O 1
ATOM 596 N N . MET A 1 81 ? 23.506 -7.195 -19.911 1.00 93.81 81 MET A N 1
ATOM 597 C CA . MET A 1 81 ? 23.001 -5.886 -19.496 1.00 93.81 81 MET A CA 1
ATOM 598 C C . MET A 1 81 ? 23.414 -5.592 -18.050 1.00 93.81 81 MET A C 1
ATOM 600 O O . MET A 1 81 ? 23.533 -6.485 -17.208 1.00 93.81 81 MET A O 1
ATOM 604 N N . LYS A 1 82 ? 23.634 -4.320 -17.730 1.00 90.38 82 LYS A N 1
ATOM 605 C CA . LYS A 1 82 ? 23.693 -3.827 -16.348 1.00 90.38 82 LYS A CA 1
ATOM 606 C C . LYS A 1 82 ? 22.595 -2.795 -16.124 1.00 90.38 82 LYS A C 1
ATOM 608 O O . LYS A 1 82 ? 22.275 -2.042 -17.042 1.00 90.38 82 LYS A O 1
ATOM 613 N N . THR A 1 83 ? 22.022 -2.777 -14.925 1.00 81.25 83 THR A N 1
ATOM 614 C CA . THR A 1 83 ? 21.061 -1.739 -14.537 1.00 81.25 83 THR A CA 1
ATOM 615 C C . THR A 1 83 ? 21.733 -0.360 -14.509 1.00 81.25 83 THR A C 1
ATOM 617 O O . THR A 1 83 ? 22.948 -0.262 -14.314 1.00 81.25 83 THR A O 1
ATOM 620 N N . GLY A 1 84 ? 20.946 0.688 -14.758 1.00 70.81 84 GLY A N 1
ATOM 621 C CA . GLY A 1 84 ? 21.362 2.085 -14.616 1.00 70.81 84 GLY A CA 1
ATOM 622 C C . GLY A 1 84 ? 21.264 2.614 -13.180 1.00 70.81 84 GLY A C 1
ATOM 623 O O . GLY A 1 84 ? 21.607 3.769 -12.949 1.00 70.81 84 GLY A O 1
ATOM 624 N N . LEU A 1 85 ? 20.799 1.791 -12.233 1.00 70.44 85 LEU A N 1
ATOM 625 C CA . LEU A 1 85 ? 20.743 2.132 -10.811 1.00 70.44 85 LEU A CA 1
ATOM 626 C C . LEU A 1 85 ? 22.144 2.451 -10.270 1.00 70.44 85 LEU A C 1
ATOM 628 O O . LEU A 1 85 ? 23.077 1.664 -10.440 1.00 70.44 85 LEU A O 1
ATOM 632 N N . GLY A 1 86 ? 22.278 3.598 -9.607 1.00 63.19 86 GLY A N 1
ATOM 633 C CA . GLY A 1 86 ? 23.524 4.085 -9.017 1.00 63.19 86 GLY A CA 1
ATOM 634 C C . GLY A 1 86 ? 23.284 4.957 -7.780 1.00 63.19 86 GLY A C 1
ATOM 635 O O . GLY A 1 86 ? 22.192 4.929 -7.208 1.00 63.19 86 GLY A O 1
ATOM 636 N N . ASP A 1 87 ? 24.323 5.701 -7.382 1.00 58.47 87 ASP A N 1
ATOM 637 C CA . ASP A 1 87 ? 24.381 6.565 -6.190 1.00 58.47 87 ASP A CA 1
ATOM 638 C C . ASP A 1 87 ? 23.245 7.606 -6.112 1.00 58.47 87 ASP A C 1
ATOM 640 O O . ASP A 1 87 ? 22.448 7.769 -7.034 1.00 58.47 87 ASP A O 1
ATOM 644 N N . VAL A 1 88 ? 23.181 8.351 -5.001 1.00 60.72 88 VAL A N 1
ATOM 645 C CA . VAL A 1 88 ? 22.274 9.497 -4.821 1.00 60.72 88 VAL A CA 1
ATOM 646 C C . VAL A 1 88 ? 22.385 10.447 -6.019 1.00 60.72 88 VAL A C 1
ATOM 648 O O . VAL A 1 88 ? 23.409 11.098 -6.226 1.00 60.72 88 VAL A O 1
ATOM 651 N N . LEU A 1 89 ? 21.318 10.513 -6.817 1.00 68.12 89 LEU A N 1
ATOM 652 C CA . LEU A 1 89 ? 21.266 11.332 -8.022 1.00 68.12 89 LEU A CA 1
ATOM 653 C C . LEU A 1 89 ? 20.748 12.732 -7.697 1.00 68.12 89 LEU A C 1
ATOM 655 O O . LEU A 1 89 ? 19.880 12.924 -6.841 1.00 68.12 89 LEU A O 1
ATOM 659 N N . THR A 1 90 ? 21.244 13.715 -8.442 1.00 75.38 90 THR A N 1
ATOM 660 C CA . THR A 1 90 ? 20.579 15.006 -8.585 1.00 75.38 90 THR A CA 1
ATOM 661 C C . THR A 1 90 ? 19.512 14.883 -9.670 1.00 75.38 90 THR A C 1
ATOM 663 O O . THR A 1 90 ? 19.800 14.515 -10.809 1.00 75.38 90 THR A O 1
ATOM 666 N N . TYR A 1 91 ? 18.261 15.178 -9.318 1.00 86.19 91 TYR A N 1
ATOM 667 C CA . TYR A 1 91 ? 17.141 15.141 -10.257 1.00 86.19 91 TYR A CA 1
ATOM 668 C C . TYR A 1 91 ? 16.834 16.553 -10.755 1.00 86.19 91 TYR A C 1
ATOM 670 O O . TYR A 1 91 ? 17.039 17.537 -10.050 1.00 86.19 91 TYR A O 1
ATOM 678 N N . THR A 1 92 ? 16.351 16.666 -11.990 1.00 89.62 92 THR A N 1
ATOM 679 C CA . THR A 1 92 ? 15.881 17.937 -12.555 1.00 89.62 92 THR A CA 1
ATOM 680 C C . THR A 1 92 ? 14.392 17.832 -12.817 1.00 89.62 92 THR A C 1
ATOM 682 O O . THR A 1 92 ? 13.972 16.940 -13.554 1.00 89.62 92 THR A O 1
ATOM 685 N N . TYR A 1 93 ? 13.614 18.766 -12.276 1.00 92.25 93 TYR A N 1
ATOM 686 C CA . TYR A 1 93 ? 12.181 18.807 -12.522 1.00 92.25 93 TYR A CA 1
ATOM 687 C C . TYR A 1 93 ? 11.888 19.245 -13.960 1.00 92.25 93 TYR A C 1
ATOM 689 O O . TYR A 1 93 ? 12.198 20.363 -14.377 1.00 92.25 93 TYR A O 1
ATOM 697 N N . ARG A 1 94 ? 11.310 18.337 -14.746 1.00 93.19 94 ARG A N 1
ATOM 698 C CA . ARG A 1 94 ? 10.866 18.573 -16.124 1.00 93.19 94 ARG A CA 1
ATOM 699 C C . ARG A 1 94 ? 9.400 18.157 -16.234 1.00 93.19 94 ARG A C 1
ATOM 701 O O . ARG A 1 94 ? 9.137 17.050 -16.706 1.00 93.19 94 ARG A O 1
ATOM 708 N N . PRO A 1 95 ? 8.457 19.004 -15.779 1.00 91.06 95 PRO A N 1
ATOM 709 C CA . PRO A 1 95 ? 7.054 18.628 -15.672 1.00 91.06 95 PRO A CA 1
ATOM 710 C C . PRO A 1 95 ? 6.510 18.120 -17.003 1.00 91.06 95 PRO A C 1
ATOM 712 O O . PRO A 1 95 ? 6.630 18.781 -18.038 1.00 91.06 95 PRO A O 1
ATOM 715 N N . GLN A 1 96 ? 5.889 16.949 -16.957 1.00 86.88 96 GLN A N 1
ATOM 716 C CA . GLN A 1 96 ? 5.121 16.405 -18.062 1.00 86.88 96 GLN A CA 1
ATOM 717 C C . GLN A 1 96 ? 3.635 16.626 -17.779 1.00 86.88 96 GLN A C 1
ATOM 719 O O . GLN A 1 96 ? 3.179 16.333 -16.671 1.00 86.88 96 GLN A O 1
ATOM 724 N N . PRO A 1 97 ? 2.853 17.136 -18.749 1.00 76.75 97 PRO A N 1
ATOM 725 C CA . PRO A 1 97 ? 1.423 17.310 -18.555 1.00 76.75 97 PRO A CA 1
ATOM 726 C C . PRO A 1 97 ? 0.776 15.973 -18.195 1.00 76.75 97 PRO A C 1
ATOM 728 O O . PRO A 1 97 ? 0.889 15.004 -18.948 1.00 76.75 97 PRO A O 1
ATOM 731 N N . ALA A 1 98 ? 0.077 15.925 -17.061 1.00 75.94 98 ALA A N 1
ATOM 732 C CA . ALA A 1 98 ? -0.742 14.770 -16.728 1.00 75.94 98 ALA A CA 1
ATOM 733 C C . ALA A 1 98 ? -1.810 14.562 -17.813 1.00 75.94 98 ALA A C 1
ATOM 735 O O . ALA A 1 98 ? -2.361 15.525 -18.365 1.00 75.94 98 ALA A O 1
ATOM 736 N N . ALA A 1 99 ? -2.120 13.299 -18.107 1.00 78.12 99 ALA A N 1
ATOM 737 C CA . ALA A 1 99 ? -3.242 12.977 -18.972 1.00 78.12 99 ALA A CA 1
ATOM 738 C C . ALA A 1 99 ? -4.521 13.586 -18.378 1.00 78.12 99 ALA A C 1
ATOM 740 O O . ALA A 1 99 ? -4.800 13.446 -17.187 1.00 78.12 99 ALA A O 1
ATOM 741 N N . LYS A 1 100 ? -5.303 14.287 -19.205 1.00 83.38 100 LYS A N 1
ATOM 742 C CA . LYS A 1 100 ? -6.599 14.804 -18.765 1.00 83.38 100 LYS A CA 1
ATOM 743 C C . LYS A 1 100 ? -7.560 13.635 -18.609 1.00 83.38 100 LYS A C 1
ATOM 745 O O . LYS A 1 100 ? -7.986 13.047 -19.600 1.00 83.38 100 LYS A O 1
ATOM 750 N N . LEU A 1 101 ? -7.906 13.332 -17.367 1.00 88.00 101 LEU A N 1
ATOM 751 C CA . LEU A 1 101 ? -8.926 12.348 -17.050 1.00 88.00 101 LEU A CA 1
ATOM 752 C C . LEU A 1 101 ? -10.314 12.968 -17.238 1.00 88.00 101 LEU A C 1
ATOM 754 O O . LEU A 1 101 ? -10.551 14.123 -16.875 1.00 88.00 101 LEU A O 1
ATOM 758 N N . THR A 1 102 ? -11.236 12.208 -17.826 1.00 89.75 102 THR A N 1
ATOM 759 C CA . THR A 1 102 ? -12.637 12.632 -17.928 1.00 89.75 102 THR A CA 1
ATOM 760 C C . THR A 1 102 ? -13.305 12.343 -16.597 1.00 89.75 102 THR A C 1
ATOM 762 O O . THR A 1 102 ? -13.404 11.184 -16.210 1.00 89.75 102 THR A O 1
ATOM 765 N N . ALA A 1 103 ? -13.726 13.389 -15.888 1.00 89.19 103 ALA A N 1
ATOM 766 C CA . ALA A 1 103 ? -14.352 13.223 -14.586 1.00 89.19 103 ALA A CA 1
ATOM 767 C C . ALA A 1 103 ? -15.674 12.449 -14.707 1.00 89.19 103 ALA A C 1
ATOM 769 O O . ALA A 1 103 ? -16.561 12.856 -15.459 1.00 89.19 103 ALA A O 1
ATOM 770 N N . ASP A 1 104 ? -15.817 11.388 -13.916 1.00 88.19 104 ASP A N 1
ATOM 771 C CA . ASP A 1 104 ? -17.055 10.622 -13.780 1.00 88.19 104 ASP A CA 1
ATOM 772 C C . ASP A 1 104 ? -17.337 10.373 -12.297 1.00 88.19 104 ASP A C 1
ATOM 774 O O . ASP A 1 104 ? -16.790 9.472 -11.670 1.00 88.19 104 ASP A O 1
ATOM 778 N N . LYS A 1 105 ? -18.203 11.205 -11.718 1.00 89.44 105 LYS A N 1
ATOM 779 C CA . LYS A 1 105 ? -18.570 11.132 -10.296 1.00 89.44 105 LYS A CA 1
ATOM 780 C C . LYS A 1 105 ? -19.832 10.304 -10.050 1.00 89.44 105 LYS A C 1
ATOM 782 O O . LYS A 1 105 ? -20.453 10.441 -8.998 1.00 89.44 105 LYS A O 1
ATOM 787 N N . THR A 1 106 ? -20.257 9.497 -11.022 1.00 92.44 106 THR A N 1
ATOM 788 C CA . THR A 1 106 ? -21.491 8.705 -10.909 1.00 92.44 106 THR A CA 1
ATOM 789 C C . THR A 1 106 ? -21.284 7.377 -10.185 1.00 92.44 106 THR A C 1
ATOM 791 O O . THR A 1 106 ? -22.247 6.784 -9.697 1.00 92.44 106 THR A O 1
ATOM 794 N N . HIS A 1 107 ? -20.037 6.913 -10.078 1.00 94.19 107 HIS A N 1
ATOM 795 C CA . HIS A 1 107 ? -19.714 5.651 -9.428 1.00 94.19 107 HIS A CA 1
ATOM 796 C C . HIS A 1 107 ? -19.901 5.713 -7.909 1.00 94.19 107 HIS A C 1
ATOM 798 O O . HIS A 1 107 ? -19.464 6.648 -7.233 1.00 94.19 107 HIS A O 1
ATOM 804 N N . VAL A 1 108 ? -20.524 4.663 -7.373 1.00 97.00 108 VAL A N 1
ATOM 805 C CA . VAL A 1 108 ? -20.755 4.471 -5.940 1.00 97.00 108 VAL A CA 1
ATOM 806 C C . VAL A 1 108 ? -20.281 3.089 -5.500 1.00 97.00 108 VAL A C 1
ATOM 808 O O . VAL A 1 108 ? -20.309 2.134 -6.278 1.00 97.00 108 VAL A O 1
ATOM 811 N N . PHE A 1 109 ? -19.915 2.966 -4.228 1.00 96.94 109 PHE A N 1
ATOM 812 C CA . PHE A 1 109 ? -19.672 1.698 -3.546 1.00 96.94 109 PHE A CA 1
ATOM 813 C C . PHE A 1 109 ? -20.585 1.572 -2.325 1.00 96.94 109 PHE A C 1
ATOM 815 O O . PHE A 1 109 ? -21.174 2.546 -1.867 1.00 96.94 109 PHE A O 1
ATOM 822 N N . GLN A 1 110 ? -20.728 0.359 -1.797 1.00 97.88 110 GLN A N 1
ATOM 823 C CA . GLN A 1 110 ? -21.494 0.120 -0.577 1.00 97.88 110 GLN A CA 1
ATOM 824 C C . GLN A 1 110 ? -20.557 0.219 0.630 1.00 97.88 110 GLN A C 1
ATOM 826 O O . GLN A 1 110 ? -19.674 -0.624 0.765 1.00 97.88 110 GLN A O 1
ATOM 831 N N . GLY A 1 111 ? -20.738 1.202 1.510 1.00 98.06 111 GLY A N 1
ATOM 832 C CA . GLY A 1 111 ? -19.862 1.446 2.665 1.00 98.06 111 GLY A CA 1
ATOM 833 C C . GLY A 1 111 ? -20.607 1.954 3.899 1.00 98.06 111 GLY A C 1
ATOM 834 O O . GLY A 1 111 ? -21.835 1.994 3.918 1.00 98.06 111 GLY A O 1
ATOM 835 N N . PHE A 1 112 ? -19.857 2.332 4.934 1.00 98.44 112 PHE A N 1
ATOM 836 C CA . PHE A 1 112 ? -20.357 2.805 6.224 1.00 98.44 112 PHE A CA 1
ATOM 837 C C . PHE A 1 112 ? -19.904 4.238 6.476 1.00 98.44 112 PHE A C 1
ATOM 839 O O . PHE A 1 112 ? -18.707 4.500 6.613 1.00 98.44 112 PHE A O 1
ATOM 846 N N . LYS A 1 113 ? -20.862 5.160 6.589 1.00 97.75 113 LYS A N 1
ATOM 847 C CA . LYS A 1 113 ? -20.569 6.542 6.969 1.00 97.75 113 LYS A CA 1
ATOM 848 C C . LYS A 1 113 ? -20.312 6.669 8.464 1.00 97.75 113 LYS A C 1
ATOM 850 O O . LYS A 1 113 ? -21.081 6.146 9.270 1.00 97.75 113 LYS A O 1
ATOM 855 N N . ARG A 1 114 ? -19.245 7.383 8.826 1.00 96.88 114 ARG A N 1
ATOM 856 C CA . ARG A 1 114 ? -18.862 7.639 10.217 1.00 96.88 114 ARG A CA 1
ATOM 857 C C . ARG A 1 114 ? -19.268 9.052 10.655 1.00 96.88 114 ARG A C 1
ATOM 859 O O . ARG A 1 114 ? -19.335 9.951 9.814 1.00 96.88 114 ARG A O 1
ATOM 866 N N . PRO A 1 115 ? -19.541 9.277 11.957 1.00 95.31 115 PRO A N 1
ATOM 867 C CA . PRO A 1 115 ? -19.908 10.603 12.465 1.00 95.31 115 PRO A CA 1
ATOM 868 C C . PRO A 1 115 ? -18.840 11.686 12.251 1.00 95.31 115 PRO A C 1
ATOM 870 O O . PRO A 1 115 ? -19.182 12.859 12.159 1.00 95.31 115 PRO A O 1
ATOM 873 N N . ASP A 1 116 ? -17.568 11.295 12.149 1.00 93.06 116 ASP A N 1
ATOM 874 C CA . ASP A 1 116 ? -16.429 12.183 11.871 1.00 93.06 116 ASP A CA 1
ATOM 875 C C . ASP A 1 116 ? -16.299 12.575 10.382 1.00 93.06 116 ASP A C 1
ATOM 877 O O . ASP A 1 116 ? -15.380 13.295 10.001 1.00 93.06 116 ASP A O 1
ATOM 881 N N . GLY A 1 117 ? -17.224 12.118 9.530 1.00 94.75 117 GLY A N 1
ATOM 882 C CA . GLY A 1 117 ? -17.256 12.396 8.093 1.00 94.75 117 GLY A CA 1
ATOM 883 C C . GLY A 1 117 ? -16.489 11.385 7.240 1.00 94.75 117 GLY A C 1
ATOM 884 O O . GLY A 1 117 ? -16.705 11.343 6.024 1.00 94.75 117 GLY A O 1
ATOM 885 N N . THR A 1 118 ? -15.663 10.535 7.856 1.00 96.12 118 THR A N 1
ATOM 886 C CA . THR A 1 118 ? -14.923 9.477 7.161 1.00 96.12 118 THR A CA 1
ATOM 887 C C . THR A 1 118 ? -15.834 8.321 6.739 1.00 96.12 118 THR A C 1
ATOM 889 O O . THR A 1 118 ? -17.004 8.228 7.135 1.00 96.12 118 THR A O 1
ATOM 892 N N . THR A 1 119 ? -15.298 7.424 5.910 1.00 98.00 119 THR A N 1
ATOM 893 C CA . THR A 1 119 ? -16.049 6.291 5.372 1.00 98.00 119 THR A CA 1
ATOM 894 C C . THR A 1 119 ? -15.265 4.995 5.473 1.00 98.00 119 THR A C 1
ATOM 896 O O . THR A 1 119 ? -14.137 4.896 4.997 1.00 98.00 119 THR A O 1
ATOM 899 N N . GLY A 1 120 ? -15.894 3.981 6.068 1.00 97.88 120 GLY A N 1
ATOM 900 C CA . GLY A 1 120 ? -15.390 2.613 6.095 1.00 97.88 120 GLY A CA 1
ATOM 901 C C . GLY A 1 120 ? -15.942 1.788 4.936 1.00 97.88 120 GLY A C 1
ATOM 902 O O . GLY A 1 120 ? -17.125 1.858 4.607 1.00 97.88 120 GLY A O 1
ATOM 903 N N . VAL A 1 121 ? -15.107 0.938 4.347 1.00 98.25 121 VAL A N 1
ATOM 904 C CA . VAL A 1 121 ? -15.553 -0.157 3.465 1.00 98.25 121 VAL A CA 1
ATOM 905 C C . VAL A 1 121 ? -15.968 -1.395 4.263 1.00 98.25 121 VAL A C 1
ATOM 907 O O . VAL A 1 121 ? -16.585 -2.307 3.706 1.00 98.25 121 VAL A O 1
ATOM 910 N N . ARG A 1 122 ? -15.651 -1.416 5.563 1.00 98.12 122 ARG A N 1
ATOM 911 C CA . ARG A 1 122 ? -16.030 -2.455 6.522 1.00 98.12 122 ARG A CA 1
ATOM 912 C C . ARG A 1 122 ? -16.534 -1.852 7.828 1.00 98.12 122 ARG A C 1
ATOM 914 O O . ARG A 1 122 ? -16.264 -0.683 8.116 1.00 98.12 122 ARG A O 1
ATOM 921 N N . ASN A 1 123 ? -17.245 -2.657 8.609 1.00 98.56 123 ASN A N 1
ATOM 922 C CA . ASN A 1 123 ? -17.675 -2.298 9.958 1.00 98.56 123 ASN A CA 1
ATOM 923 C C . ASN A 1 123 ? -17.168 -3.322 10.970 1.00 98.56 123 ASN A C 1
ATOM 925 O O . ASN A 1 123 ? -17.849 -4.287 11.308 1.00 98.56 123 ASN A O 1
ATOM 929 N N . GLU A 1 124 ? -15.934 -3.116 11.412 1.00 98.69 124 GLU A N 1
ATOM 930 C CA . GLU A 1 124 ? -15.202 -4.046 12.266 1.00 98.69 124 GLU A CA 1
ATOM 931 C C . GLU A 1 124 ? -14.974 -3.440 13.656 1.00 98.69 124 GLU A C 1
ATOM 933 O O . GLU A 1 124 ? -14.955 -2.215 13.811 1.00 98.69 124 GLU A O 1
ATOM 938 N N . ILE A 1 125 ? -14.771 -4.291 14.664 1.00 98.81 125 ILE A N 1
ATOM 939 C CA . ILE A 1 125 ? -14.245 -3.873 15.970 1.00 98.81 125 ILE A CA 1
ATOM 940 C C . ILE A 1 125 ? -12.794 -4.312 16.082 1.00 98.81 125 ILE A C 1
ATOM 942 O O . ILE A 1 125 ? -12.479 -5.485 15.874 1.00 98.81 125 ILE A O 1
ATOM 946 N N . TRP A 1 126 ? -11.909 -3.377 16.405 1.00 98.88 126 TRP A N 1
ATOM 947 C CA . TRP A 1 126 ? -10.473 -3.626 16.454 1.00 98.88 126 TRP A CA 1
ATOM 948 C C . TRP A 1 126 ? -9.968 -3.615 17.893 1.00 98.88 126 TRP A C 1
ATOM 950 O O . TRP A 1 126 ? -10.271 -2.704 18.657 1.00 98.88 126 TRP A O 1
ATOM 960 N N . ILE A 1 127 ? -9.176 -4.617 18.260 1.00 98.88 127 ILE A N 1
ATOM 961 C CA . ILE A 1 127 ? -8.403 -4.636 19.500 1.00 98.88 127 ILE A CA 1
ATOM 962 C C . ILE A 1 127 ? -6.969 -4.278 19.128 1.00 98.88 127 ILE A C 1
ATOM 964 O O . ILE A 1 127 ? -6.340 -4.978 18.331 1.00 98.88 127 ILE A O 1
ATOM 968 N N . ILE A 1 128 ? -6.465 -3.183 19.688 1.00 98.56 128 ILE A N 1
ATOM 969 C CA . ILE A 1 128 ? -5.151 -2.626 19.370 1.00 98.56 128 ILE A CA 1
ATOM 970 C C . ILE A 1 128 ? -4.291 -2.676 20.636 1.00 98.56 128 ILE A C 1
ATOM 972 O O . ILE A 1 128 ? -4.425 -1.811 21.506 1.00 98.56 128 ILE A O 1
ATOM 976 N N . PRO A 1 129 ? -3.431 -3.702 20.769 1.00 97.94 129 PRO A N 1
ATOM 977 C CA . PRO A 1 129 ? -2.361 -3.725 21.757 1.00 97.94 129 PRO A CA 1
ATOM 978 C C . PRO A 1 129 ? -1.459 -2.497 21.624 1.00 97.94 129 PRO A C 1
ATOM 980 O O . PRO A 1 129 ? -1.037 -2.163 20.522 1.00 97.94 129 PRO A O 1
ATOM 983 N N . THR A 1 130 ? -1.124 -1.852 22.739 1.00 96.56 130 THR A N 1
ATOM 984 C CA . THR A 1 130 ? -0.086 -0.804 22.776 1.00 96.56 130 THR A CA 1
ATOM 985 C C . THR A 1 130 ? 1.326 -1.391 22.883 1.00 96.56 130 THR A C 1
ATOM 987 O O . THR A 1 130 ? 2.323 -0.707 22.644 1.00 96.56 130 THR A O 1
ATOM 990 N N . VAL A 1 131 ? 1.419 -2.668 23.275 1.00 96.06 131 VAL A N 1
ATOM 991 C CA . VAL A 1 131 ? 2.661 -3.401 23.514 1.00 96.06 131 VAL A CA 1
ATOM 992 C C . VAL A 1 131 ? 2.462 -4.897 23.268 1.00 96.06 131 VAL A C 1
ATOM 994 O O . VAL A 1 131 ? 1.421 -5.468 23.594 1.00 96.06 131 VAL A O 1
ATOM 997 N N . GLY A 1 132 ? 3.495 -5.581 22.771 1.00 96.00 132 GLY A N 1
ATOM 998 C CA . GLY A 1 132 ? 3.428 -7.015 22.478 1.00 96.00 132 GLY A CA 1
ATOM 999 C C . GLY A 1 132 ? 3.130 -7.911 23.692 1.00 96.00 132 GLY A C 1
ATOM 1000 O O . GLY A 1 132 ? 2.625 -9.021 23.526 1.00 96.00 132 GLY A O 1
ATOM 1001 N N . CYS A 1 133 ? 3.377 -7.435 24.920 1.00 96.44 133 CYS A N 1
ATOM 1002 C CA . CYS A 1 133 ? 3.114 -8.183 26.156 1.00 96.44 133 CYS A CA 1
ATOM 1003 C C . CYS A 1 133 ? 1.631 -8.536 26.358 1.00 96.44 133 CYS A C 1
ATOM 1005 O O . CYS A 1 133 ? 1.337 -9.538 27.006 1.00 96.44 133 CYS A O 1
ATOM 1007 N N . VAL A 1 134 ? 0.702 -7.757 25.792 1.00 97.38 134 VAL A N 1
ATOM 1008 C CA . VAL A 1 134 ? -0.747 -8.004 25.917 1.00 97.38 134 VAL A CA 1
ATOM 1009 C C . VAL A 1 134 ? -1.350 -8.703 24.696 1.00 97.38 134 VAL A C 1
ATOM 1011 O O . VAL A 1 134 ? -2.561 -8.891 24.635 1.00 97.38 134 VAL A O 1
ATOM 1014 N N . ASN A 1 135 ? -0.535 -9.182 23.746 1.00 97.94 135 ASN A N 1
ATOM 1015 C CA . ASN A 1 135 ? -1.030 -9.886 22.553 1.00 97.94 135 ASN A CA 1
ATOM 1016 C C . ASN A 1 135 ? -1.871 -11.130 22.891 1.00 97.94 135 ASN A C 1
ATOM 1018 O O . ASN A 1 135 ? -2.900 -11.375 22.260 1.00 97.94 135 ASN A O 1
ATOM 1022 N N . ASN A 1 136 ? -1.463 -11.904 23.902 1.00 98.12 136 ASN A N 1
ATOM 1023 C CA . ASN A 1 136 ? -2.209 -13.093 24.328 1.00 98.12 136 ASN A CA 1
ATOM 1024 C C . ASN A 1 136 ? -3.553 -12.727 24.970 1.00 98.12 136 ASN A C 1
ATOM 1026 O O . ASN A 1 136 ? -4.547 -13.415 24.740 1.00 98.12 136 ASN A O 1
ATOM 1030 N N . VAL A 1 137 ? -3.592 -11.628 25.730 1.00 98.38 137 VAL A N 1
ATOM 1031 C CA . VAL A 1 137 ? -4.823 -11.082 26.316 1.00 98.38 137 VAL A CA 1
ATOM 1032 C C . VAL A 1 137 ? -5.755 -10.603 25.200 1.00 98.38 137 VAL A C 1
ATOM 1034 O O . VAL A 1 137 ? -6.910 -11.019 25.151 1.00 98.38 137 VAL A O 1
ATOM 1037 N N . ALA A 1 138 ? -5.239 -9.829 24.239 1.00 98.56 138 ALA A N 1
ATOM 1038 C CA . ALA A 1 138 ? -5.993 -9.360 23.077 1.00 98.56 138 ALA A CA 1
ATOM 1039 C C . ALA A 1 138 ? -6.600 -10.518 22.272 1.00 98.56 138 ALA A C 1
ATOM 1041 O O . ALA A 1 138 ? -7.795 -10.507 21.990 1.00 98.56 138 ALA A O 1
ATOM 1042 N N . SER A 1 139 ? -5.806 -11.554 21.984 1.00 98.50 139 SER A N 1
ATOM 1043 C CA . SER A 1 139 ? -6.260 -12.753 21.262 1.00 98.50 139 SER A CA 1
ATOM 1044 C C . SER A 1 139 ? -7.334 -13.526 22.041 1.00 98.50 139 SER A C 1
ATOM 1046 O O . SER A 1 139 ? -8.280 -14.071 21.468 1.00 98.50 139 SER A O 1
ATOM 1048 N N . ALA A 1 140 ? -7.212 -13.590 23.371 1.00 98.56 140 ALA A N 1
ATOM 1049 C CA . ALA A 1 140 ? -8.205 -14.235 24.223 1.00 98.56 140 ALA A CA 1
ATOM 1050 C C . ALA A 1 140 ? -9.531 -13.454 24.257 1.00 98.56 140 ALA A C 1
ATOM 1052 O O . ALA A 1 140 ? -10.596 -14.076 24.171 1.00 98.56 140 ALA A O 1
ATOM 1053 N N . ILE A 1 141 ? -9.474 -12.118 24.336 1.00 98.75 141 ILE A N 1
ATOM 1054 C CA . ILE A 1 141 ? -10.649 -11.240 24.242 1.00 98.75 141 ILE A CA 1
ATOM 1055 C C . ILE A 1 141 ? -11.291 -11.385 22.863 1.00 98.75 141 ILE A C 1
ATOM 1057 O O . ILE A 1 141 ? -12.480 -11.679 22.799 1.00 98.75 141 ILE A O 1
ATOM 1061 N N . GLU A 1 142 ? -10.523 -11.263 21.775 1.00 98.62 142 GLU A N 1
ATOM 1062 C CA . GLU A 1 142 ? -10.996 -11.421 20.393 1.00 98.62 142 GLU A CA 1
ATOM 1063 C C . GLU A 1 142 ? -11.774 -12.727 20.220 1.00 98.62 142 GLU A C 1
ATOM 1065 O O . GLU A 1 142 ? -12.920 -12.717 19.767 1.00 98.62 142 GLU A O 1
ATOM 1070 N N . LYS A 1 143 ? -11.180 -13.856 20.630 1.00 98.62 143 LYS A N 1
ATOM 1071 C CA . LYS A 1 143 ? -11.785 -15.184 20.491 1.00 98.62 143 LYS A CA 1
ATOM 1072 C C . LYS A 1 143 ? -13.123 -15.295 21.220 1.00 98.62 143 LYS A C 1
ATOM 1074 O O . LYS A 1 143 ? -14.053 -15.904 20.695 1.00 98.62 143 LYS A O 1
ATOM 1079 N N . ARG A 1 144 ? -13.224 -14.749 22.435 1.00 98.44 144 ARG A N 1
ATOM 1080 C CA . ARG A 1 144 ? -14.463 -14.780 23.232 1.00 98.44 144 ARG A CA 1
ATOM 1081 C C . ARG A 1 144 ? -15.494 -13.770 22.717 1.00 98.44 144 ARG A C 1
ATOM 1083 O O . ARG A 1 144 ? -16.684 -14.069 22.716 1.00 98.44 144 ARG A O 1
ATOM 1090 N N . ALA A 1 145 ? -15.041 -12.614 22.237 1.00 98.38 145 ALA A N 1
ATOM 1091 C CA . ALA A 1 145 ? -15.881 -11.543 21.717 1.00 98.38 145 ALA A CA 1
ATOM 1092 C C . ALA A 1 145 ? -16.522 -11.882 20.364 1.00 98.38 145 ALA A C 1
ATOM 1094 O O . ALA A 1 145 ? -17.495 -11.229 20.007 1.00 98.38 145 ALA A O 1
ATOM 1095 N N . GLN A 1 146 ? -16.066 -12.920 19.645 1.00 98.31 146 GLN A N 1
ATOM 1096 C CA . GLN A 1 146 ? -16.701 -13.367 18.391 1.00 98.31 146 GLN A CA 1
ATOM 1097 C C . GLN A 1 146 ? -18.216 -13.602 18.524 1.00 98.31 146 GLN A C 1
ATOM 1099 O O . GLN A 1 146 ? -18.950 -13.397 17.563 1.00 98.31 146 GLN A O 1
ATOM 1104 N N . ALA A 1 147 ? -18.711 -13.959 19.716 1.00 97.19 147 ALA A N 1
ATOM 1105 C CA . ALA A 1 147 ? -20.146 -14.081 19.989 1.00 97.19 147 ALA A CA 1
ATOM 1106 C C . ALA A 1 147 ? -20.939 -12.768 19.800 1.00 97.19 147 ALA A C 1
ATOM 1108 O O . ALA A 1 147 ? -22.157 -12.809 19.639 1.00 97.19 147 ALA A O 1
ATOM 1109 N N . TYR A 1 148 ? -20.269 -11.614 19.816 1.00 97.88 148 TYR A N 1
ATOM 1110 C CA . TYR A 1 148 ? -20.860 -10.293 19.594 1.00 97.88 148 TYR A CA 1
ATOM 1111 C C . TYR A 1 148 ? -20.814 -9.849 18.123 1.00 97.88 148 TYR A C 1
ATOM 1113 O O . TYR A 1 148 ? -21.413 -8.829 17.780 1.00 97.88 148 TYR A O 1
ATOM 1121 N N . CYS A 1 149 ? -20.148 -10.605 17.241 1.00 97.19 149 CYS A N 1
ATOM 1122 C CA . CYS A 1 149 ? -20.093 -10.329 15.806 1.00 97.19 149 CYS A CA 1
ATOM 1123 C C . CYS A 1 149 ? -21.444 -10.669 15.152 1.00 97.19 149 CYS A C 1
ATOM 1125 O O . CYS A 1 149 ? -21.672 -11.774 14.659 1.00 97.19 149 CYS A O 1
ATOM 1127 N N . THR A 1 150 ? -22.388 -9.733 15.233 1.00 95.56 150 THR A N 1
ATOM 1128 C CA . THR A 1 150 ? -23.772 -9.904 14.776 1.00 95.56 150 THR A CA 1
ATOM 1129 C C . THR A 1 150 ? -24.271 -8.649 14.061 1.00 95.56 150 THR A C 1
ATOM 1131 O O . THR A 1 150 ? -23.701 -7.565 14.198 1.00 95.56 150 THR A O 1
ATOM 1134 N N . GLY A 1 151 ? -25.363 -8.777 13.302 1.00 95.94 151 GLY A N 1
ATOM 1135 C CA . GLY A 1 151 ? -25.985 -7.637 12.626 1.00 95.94 151 GLY A CA 1
ATOM 1136 C C . GLY A 1 151 ? -25.066 -7.024 11.569 1.00 95.94 151 GLY A C 1
ATOM 1137 O O . GLY A 1 151 ? -24.703 -7.697 10.609 1.00 95.94 151 GLY A O 1
ATOM 1138 N N . SER A 1 152 ? -24.726 -5.743 11.729 1.00 97.06 152 SER A N 1
ATOM 1139 C CA . SER A 1 152 ? -23.840 -5.014 10.814 1.00 97.06 152 SER A CA 1
ATOM 1140 C C . SER A 1 152 ? -22.355 -5.101 11.173 1.00 97.06 152 SER A C 1
ATOM 1142 O O . SER A 1 152 ? -21.546 -4.497 10.471 1.00 97.06 152 SER A O 1
ATOM 1144 N N . ILE A 1 153 ? -21.984 -5.803 12.249 1.00 98.44 153 ILE A N 1
ATOM 1145 C CA . ILE A 1 153 ? -20.581 -6.052 12.598 1.00 98.44 153 ILE A CA 1
ATOM 1146 C C . ILE A 1 153 ? -20.050 -7.178 11.715 1.00 98.44 153 ILE A C 1
ATOM 1148 O O . ILE A 1 153 ? -20.609 -8.272 11.697 1.00 98.44 153 ILE A O 1
ATOM 1152 N N . GLU A 1 154 ? -18.977 -6.907 10.979 1.00 97.94 154 GLU A N 1
ATOM 1153 C CA . GLU A 1 154 ? -18.441 -7.834 9.974 1.00 97.94 154 GLU A CA 1
ATOM 1154 C C . GLU A 1 154 ? -17.259 -8.652 10.484 1.00 97.94 154 GLU A C 1
ATOM 1156 O O . GLU A 1 154 ? -17.057 -9.783 10.043 1.00 97.94 154 GLU A O 1
ATOM 1161 N N . ALA A 1 155 ? -16.485 -8.091 11.415 1.00 98.50 155 ALA A N 1
ATOM 1162 C CA . ALA A 1 155 ? -15.404 -8.796 12.084 1.00 98.50 155 ALA A CA 1
ATOM 1163 C C . ALA A 1 155 ? -15.065 -8.161 13.434 1.00 98.50 155 ALA A C 1
ATOM 1165 O O . ALA A 1 155 ? -15.270 -6.965 13.662 1.00 98.50 155 ALA A O 1
ATOM 1166 N N . ILE A 1 156 ? -14.485 -8.976 14.308 1.00 98.81 156 ILE A N 1
ATOM 1167 C CA . ILE A 1 156 ? -13.799 -8.547 15.524 1.00 98.81 156 ILE A CA 1
ATOM 1168 C C . ILE A 1 156 ? -12.379 -9.091 15.417 1.00 98.81 156 ILE A C 1
ATOM 1170 O O . ILE A 1 156 ? -12.226 -10.300 15.254 1.00 98.81 156 ILE A O 1
ATOM 1174 N N . LEU A 1 157 ? -11.376 -8.212 15.451 1.00 98.62 157 LEU A N 1
ATOM 1175 C CA . LEU A 1 157 ? -9.990 -8.540 15.102 1.00 98.62 157 LEU A CA 1
ATOM 1176 C C . LEU A 1 157 ? -9.009 -7.972 16.127 1.00 98.62 157 LEU A C 1
ATOM 1178 O O . LEU A 1 157 ? -9.145 -6.815 16.525 1.00 98.62 157 LEU A O 1
ATOM 1182 N N . ALA A 1 158 ? -7.989 -8.746 16.503 1.00 98.50 158 ALA A N 1
ATOM 1183 C CA . ALA A 1 158 ? -6.840 -8.242 17.254 1.00 98.50 158 ALA A CA 1
ATOM 1184 C C . ALA A 1 158 ? -5.640 -7.974 16.330 1.00 98.50 158 ALA A C 1
ATOM 1186 O O . ALA A 1 158 ? -5.175 -8.859 15.614 1.00 98.50 158 ALA A O 1
ATOM 1187 N N . PHE A 1 159 ? -5.093 -6.757 16.382 1.00 97.88 159 PHE A N 1
ATOM 1188 C CA . PHE A 1 159 ? -3.930 -6.345 15.588 1.00 97.88 159 PHE A CA 1
ATOM 1189 C C . PHE A 1 159 ? -2.645 -6.455 16.409 1.00 97.88 159 PHE A C 1
ATOM 1191 O O . PHE A 1 159 ? -2.042 -5.461 16.808 1.00 97.88 159 PHE A O 1
ATOM 1198 N N . SER A 1 160 ? -2.237 -7.689 16.704 1.00 96.56 160 SER A N 1
ATOM 1199 C CA . SER A 1 160 ? -1.007 -7.955 17.452 1.00 96.56 160 SER A CA 1
ATOM 1200 C C . SER A 1 160 ? 0.253 -7.518 16.703 1.00 96.56 160 SER A C 1
ATOM 1202 O O . SER A 1 160 ? 0.364 -7.671 15.488 1.00 96.56 160 SER A O 1
ATOM 1204 N N . HIS A 1 161 ? 1.248 -7.048 17.457 1.00 95.31 161 HIS A N 1
ATOM 1205 C CA . HIS A 1 161 ? 2.565 -6.673 16.940 1.00 95.31 161 HIS A CA 1
ATOM 1206 C C . HIS A 1 161 ? 3.689 -7.156 17.876 1.00 95.31 161 HIS A C 1
ATOM 1208 O O . HIS A 1 161 ? 3.452 -7.366 19.069 1.00 95.31 161 HIS A O 1
ATOM 1214 N N . PRO A 1 162 ? 4.927 -7.348 17.383 1.00 94.06 162 PRO A N 1
ATOM 1215 C CA . PRO A 1 162 ? 6.010 -7.919 18.190 1.00 94.06 162 PRO A CA 1
ATOM 1216 C C . PRO A 1 162 ? 6.722 -6.893 19.085 1.00 94.06 162 PRO A C 1
ATOM 1218 O O . PRO A 1 162 ? 7.542 -7.266 19.919 1.00 94.06 162 PRO A O 1
ATOM 1221 N N . TYR A 1 163 ? 6.456 -5.600 18.891 1.00 92.44 163 TYR A N 1
ATOM 1222 C CA . TYR A 1 163 ? 7.209 -4.535 19.550 1.00 92.44 163 TYR A CA 1
ATOM 1223 C C . TYR A 1 163 ? 6.952 -4.442 21.060 1.00 92.44 163 TYR A C 1
ATOM 1225 O O . TYR A 1 163 ? 5.808 -4.426 21.517 1.00 92.44 163 TYR A O 1
ATOM 1233 N N . GLY A 1 164 ? 8.045 -4.366 21.821 1.00 87.56 164 GLY A N 1
ATOM 1234 C CA . GLY A 1 164 ? 8.063 -4.132 23.265 1.00 87.56 164 GLY A CA 1
ATOM 1235 C C . GLY A 1 164 ? 8.588 -2.738 23.621 1.00 87.56 164 GLY A C 1
ATOM 1236 O O . GLY A 1 164 ? 8.839 -1.908 22.752 1.00 87.56 164 GLY A O 1
ATOM 1237 N N . CYS A 1 165 ? 8.826 -2.489 24.909 1.00 87.00 165 CYS A N 1
ATOM 1238 C CA . CYS A 1 165 ? 9.201 -1.159 25.405 1.00 87.00 165 CYS A CA 1
ATOM 1239 C C . CYS A 1 165 ? 10.592 -0.668 24.961 1.00 87.00 165 CYS A C 1
ATOM 1241 O O . CYS A 1 165 ? 10.889 0.510 25.117 1.00 87.00 165 CYS A O 1
ATOM 1243 N N . SER A 1 166 ? 11.452 -1.526 24.408 1.00 88.06 166 SER A N 1
ATOM 1244 C CA . SER A 1 166 ? 12.839 -1.181 24.049 1.00 88.06 166 SER A CA 1
ATOM 1245 C C . SER A 1 166 ? 12.998 -0.418 22.727 1.00 88.06 166 SER A C 1
ATOM 1247 O O . SER A 1 166 ? 14.117 -0.282 22.238 1.00 88.06 166 SER A O 1
ATOM 1249 N N . GLN A 1 167 ? 11.908 0.068 22.134 1.00 90.88 167 GLN A N 1
ATOM 1250 C CA . GLN A 1 167 ? 11.978 0.976 20.989 1.00 90.88 167 GLN A CA 1
ATOM 1251 C C . GLN A 1 167 ? 12.489 2.351 21.424 1.00 90.88 167 GLN A C 1
ATOM 1253 O O . GLN A 1 167 ? 12.085 2.861 22.469 1.00 90.88 167 GLN A O 1
ATOM 1258 N N . MET A 1 168 ? 13.344 2.959 20.602 1.00 87.81 168 MET A N 1
ATOM 1259 C CA . MET A 1 168 ? 13.989 4.243 20.885 1.00 87.81 168 MET A CA 1
ATOM 1260 C C . MET A 1 168 ? 13.883 5.169 19.671 1.00 87.81 168 MET A C 1
ATOM 1262 O O . MET A 1 168 ? 13.863 4.700 18.535 1.00 87.81 168 MET A O 1
ATOM 1266 N N . GLY A 1 169 ? 13.861 6.482 19.910 1.00 91.25 169 GLY A N 1
ATOM 1267 C CA . GLY A 1 169 ? 13.883 7.487 18.844 1.00 91.25 169 GLY A CA 1
ATOM 1268 C C . GLY A 1 169 ? 12.756 7.298 17.825 1.00 91.25 169 GLY A C 1
ATOM 1269 O O . GLY A 1 169 ? 11.598 7.107 18.198 1.00 91.25 169 GLY A O 1
ATOM 1270 N N . GLU A 1 170 ? 13.103 7.336 16.538 1.00 90.25 170 GLU A N 1
ATOM 1271 C CA . GLU A 1 170 ? 12.129 7.260 15.444 1.00 90.25 170 GLU A CA 1
ATOM 1272 C C . GLU A 1 170 ? 11.334 5.948 15.412 1.00 90.25 170 GLU A C 1
ATOM 1274 O O . GLU A 1 170 ? 10.160 5.977 15.058 1.00 90.25 170 GLU A O 1
ATOM 1279 N N . ASP A 1 171 ? 11.899 4.815 15.842 1.00 91.00 171 ASP A N 1
ATOM 1280 C CA . ASP A 1 171 ? 11.171 3.535 15.859 1.00 91.00 171 ASP A CA 1
ATOM 1281 C C . ASP A 1 171 ? 9.956 3.586 16.794 1.00 91.00 171 ASP A C 1
ATOM 1283 O O . ASP A 1 171 ? 8.871 3.081 16.478 1.00 91.00 171 ASP A O 1
ATOM 1287 N N . GLN A 1 172 ? 10.132 4.223 17.953 1.00 93.12 172 GLN A N 1
ATOM 1288 C CA . GLN A 1 172 ? 9.060 4.406 18.922 1.00 93.12 172 GLN A CA 1
ATOM 1289 C C . GLN A 1 172 ? 8.018 5.402 18.405 1.00 93.12 172 GLN A C 1
ATOM 1291 O O . GLN A 1 172 ? 6.819 5.131 18.488 1.00 93.12 172 GLN A O 1
ATOM 1296 N N . GLU A 1 173 ? 8.460 6.521 17.829 1.00 94.56 173 GLU A N 1
ATOM 1297 C CA . GLU A 1 173 ? 7.564 7.527 17.251 1.00 94.56 173 GLU A CA 1
ATOM 1298 C C . GLU A 1 173 ? 6.729 6.965 16.097 1.00 94.56 173 GLU A C 1
ATOM 1300 O O . GLU A 1 173 ? 5.515 7.171 16.048 1.00 94.56 173 GLU A O 1
ATOM 1305 N N . ASN A 1 174 ? 7.347 6.189 15.207 1.00 93.94 174 ASN A N 1
ATOM 1306 C CA . ASN A 1 174 ? 6.657 5.524 14.106 1.00 93.94 174 ASN A CA 1
ATOM 1307 C C . ASN A 1 174 ? 5.622 4.520 14.620 1.00 93.94 174 ASN A C 1
ATOM 1309 O O . ASN A 1 174 ? 4.507 4.470 14.105 1.00 93.94 174 ASN A O 1
ATOM 1313 N N . THR A 1 175 ? 5.946 3.770 15.676 1.00 95.00 175 THR A N 1
ATOM 1314 C CA . THR A 1 175 ? 4.998 2.828 16.287 1.00 95.00 175 THR A CA 1
ATOM 1315 C C . THR A 1 175 ? 3.794 3.555 16.875 1.00 95.00 175 THR A C 1
ATOM 1317 O O . THR A 1 175 ? 2.661 3.169 16.601 1.00 95.00 175 THR A O 1
ATOM 1320 N N . ARG A 1 176 ? 4.005 4.647 17.620 1.00 95.62 176 ARG A N 1
ATOM 1321 C CA . ARG A 1 176 ? 2.908 5.455 18.183 1.00 95.62 176 ARG A CA 1
ATOM 1322 C C . ARG A 1 176 ? 2.002 6.031 17.095 1.00 95.62 176 ARG A C 1
ATOM 1324 O O . ARG A 1 176 ? 0.783 5.949 17.227 1.00 95.62 176 ARG A O 1
ATOM 1331 N N . ARG A 1 177 ? 2.585 6.546 16.005 1.00 96.94 177 ARG A N 1
ATOM 1332 C CA . ARG A 1 177 ? 1.832 7.054 14.844 1.00 96.94 177 ARG A CA 1
ATOM 1333 C C . ARG A 1 177 ? 0.999 5.963 14.180 1.00 96.94 177 ARG A C 1
ATOM 1335 O O . ARG A 1 177 ? -0.197 6.151 14.020 1.00 96.94 177 ARG A O 1
ATOM 1342 N N . ILE A 1 178 ? 1.588 4.803 13.890 1.00 96.81 178 ILE A N 1
ATOM 1343 C CA . ILE A 1 178 ? 0.868 3.684 13.260 1.00 96.81 178 ILE A CA 1
ATOM 1344 C C . ILE A 1 178 ? -0.271 3.180 14.155 1.00 96.81 178 ILE A C 1
ATOM 1346 O O . ILE A 1 178 ? -1.360 2.898 13.660 1.00 96.81 178 ILE A O 1
ATOM 1350 N N . LEU A 1 179 ? -0.056 3.080 15.471 1.00 97.38 179 LEU A N 1
ATOM 1351 C CA . LEU A 1 179 ? -1.119 2.698 16.404 1.00 97.38 179 LEU A CA 1
ATOM 1352 C C . LEU A 1 179 ? -2.256 3.731 16.402 1.00 97.38 179 LEU A C 1
ATOM 1354 O O . LEU A 1 179 ? -3.418 3.343 16.320 1.00 97.38 179 LEU A O 1
ATOM 1358 N N . ALA A 1 180 ? -1.941 5.028 16.433 1.00 98.00 180 ALA A N 1
ATOM 1359 C CA . ALA A 1 180 ? -2.943 6.090 16.336 1.00 98.00 180 ALA A CA 1
ATOM 1360 C C . ALA A 1 180 ? -3.698 6.068 14.993 1.00 98.00 180 ALA A C 1
ATOM 1362 O O . ALA A 1 180 ? -4.923 6.205 14.980 1.00 98.00 180 ALA A O 1
ATOM 1363 N N . ASP A 1 181 ? -3.004 5.818 13.880 1.00 97.56 181 ASP A N 1
ATOM 1364 C CA . ASP A 1 181 ? -3.609 5.674 12.551 1.00 97.56 181 ASP A CA 1
ATOM 1365 C C . ASP A 1 181 ? -4.580 4.485 12.504 1.00 97.56 181 ASP A C 1
ATOM 1367 O O . ASP A 1 181 ? -5.685 4.606 11.970 1.00 97.56 181 ASP A O 1
ATOM 1371 N N . LEU A 1 182 ? -4.217 3.347 13.114 1.00 98.12 182 LEU A N 1
ATOM 1372 C CA . LEU A 1 182 ? -5.108 2.190 13.241 1.00 98.12 182 LEU A CA 1
ATOM 1373 C C . LEU A 1 182 ? -6.337 2.508 14.103 1.00 98.12 182 LEU A C 1
ATOM 1375 O O . LEU A 1 182 ? -7.448 2.133 13.734 1.00 98.12 182 LEU A O 1
ATOM 1379 N N . ILE A 1 183 ? -6.165 3.225 15.218 1.00 98.25 183 ILE A N 1
ATOM 1380 C CA . ILE A 1 183 ? -7.269 3.631 16.107 1.00 98.25 183 ILE A CA 1
ATOM 1381 C C . ILE A 1 183 ? -8.253 4.557 15.375 1.00 98.25 183 ILE A C 1
ATOM 1383 O O . ILE A 1 183 ? -9.468 4.429 15.534 1.00 98.25 183 ILE A O 1
ATOM 1387 N N . ASN A 1 184 ? -7.746 5.458 14.533 1.00 97.69 184 ASN A N 1
ATOM 1388 C CA . ASN A 1 184 ? -8.567 6.396 13.770 1.00 97.69 184 ASN A CA 1
ATOM 1389 C C . ASN A 1 184 ? -9.154 5.798 12.478 1.00 97.69 184 ASN A C 1
ATOM 1391 O O . ASN A 1 184 ? -10.060 6.387 11.880 1.00 97.69 184 ASN A O 1
ATOM 1395 N N . HIS A 1 185 ? -8.709 4.611 12.059 1.00 98.31 185 HIS A N 1
ATOM 1396 C CA . HIS A 1 185 ? -9.061 4.030 10.768 1.00 98.31 185 HIS A CA 1
ATOM 1397 C C . HIS A 1 185 ? -10.585 3.832 10.594 1.00 98.31 185 HIS A C 1
ATOM 1399 O O . HIS A 1 185 ? -11.250 3.253 11.457 1.00 98.31 185 HIS A O 1
ATOM 1405 N N . PRO A 1 186 ? -11.184 4.229 9.455 1.00 97.94 186 PRO A N 1
ATOM 1406 C CA . PRO A 1 186 ? -12.643 4.280 9.305 1.00 97.94 186 PRO A CA 1
ATOM 1407 C C . PRO A 1 186 ? -13.332 2.909 9.191 1.00 97.94 186 PRO A C 1
ATOM 1409 O O . PRO A 1 186 ? -14.545 2.799 9.397 1.00 97.94 186 PRO A O 1
ATOM 1412 N N . ASN A 1 187 ? -12.580 1.845 8.889 1.00 98.50 187 ASN A N 1
ATOM 1413 C CA . 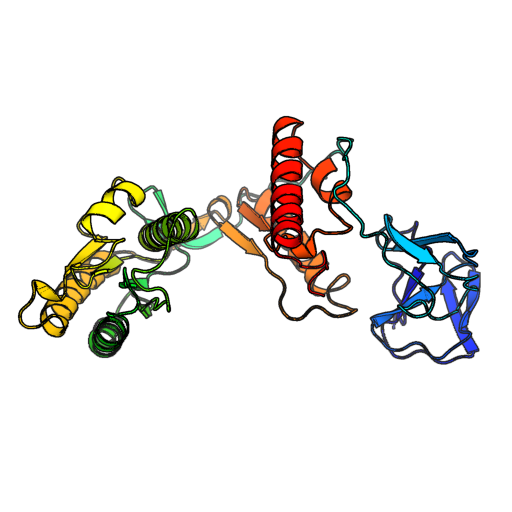ASN A 1 187 ? -13.097 0.472 8.985 1.00 98.50 187 ASN A CA 1
ATOM 1414 C C . ASN A 1 187 ? -13.335 0.031 10.437 1.00 98.50 187 ASN A C 1
ATOM 1416 O O . ASN A 1 187 ? -14.192 -0.824 10.665 1.00 98.50 187 ASN A O 1
ATOM 1420 N N . ALA A 1 188 ? -12.638 0.639 11.402 1.00 98.38 188 ALA A N 1
ATOM 1421 C CA . ALA A 1 188 ? -12.861 0.401 12.817 1.00 98.38 188 ALA A CA 1
ATOM 1422 C C . ALA A 1 188 ? -14.104 1.177 13.278 1.00 98.38 188 ALA A C 1
ATOM 1424 O O . ALA A 1 188 ? -14.047 2.362 13.629 1.00 98.38 188 ALA A O 1
ATOM 1425 N N . GLY A 1 189 ? -15.254 0.500 13.246 1.00 97.94 189 GLY A N 1
ATOM 1426 C CA . GLY A 1 189 ? -16.508 1.007 13.800 1.00 97.94 189 GLY A CA 1
ATOM 1427 C C . GLY A 1 189 ? -16.452 1.167 15.319 1.00 97.94 189 GLY A C 1
ATOM 1428 O O . GLY A 1 189 ? -17.164 2.005 15.863 1.00 97.94 189 GLY A O 1
ATOM 1429 N N . GLY A 1 190 ? -15.565 0.420 15.980 1.00 98.62 190 GLY A N 1
ATOM 1430 C CA . GLY A 1 190 ? -15.182 0.589 17.376 1.00 98.62 190 GLY A CA 1
ATOM 1431 C C . GLY A 1 190 ? -13.773 0.047 17.630 1.00 98.62 190 GLY A C 1
ATOM 1432 O O . GLY A 1 190 ? -13.295 -0.814 16.890 1.00 98.62 190 GLY A O 1
ATOM 1433 N N . VAL A 1 191 ? -13.103 0.555 18.661 1.00 98.88 191 VAL A N 1
ATOM 1434 C CA . VAL A 1 191 ? -11.713 0.228 18.992 1.00 98.88 191 VAL A CA 1
ATOM 1435 C C . VAL A 1 191 ? -11.549 0.024 20.494 1.00 98.88 191 VAL A C 1
ATOM 1437 O O . VAL A 1 191 ? -11.922 0.890 21.285 1.00 98.88 191 VAL A O 1
ATOM 1440 N N . LEU A 1 192 ? -10.940 -1.096 20.880 1.00 98.88 192 LEU A N 1
ATOM 1441 C CA . LEU A 1 192 ? -10.405 -1.326 22.217 1.00 98.88 192 LEU A CA 1
ATOM 1442 C C . LEU A 1 192 ? -8.883 -1.163 22.179 1.00 98.88 192 LEU A C 1
ATOM 1444 O O . LEU A 1 192 ? -8.174 -2.017 21.647 1.00 98.88 192 LEU A O 1
ATOM 1448 N N . VAL A 1 193 ? -8.381 -0.081 22.763 1.00 98.62 193 VAL A N 1
ATOM 1449 C CA . VAL A 1 193 ? -6.951 0.139 22.990 1.00 98.62 193 VAL A CA 1
ATOM 1450 C C . VAL A 1 193 ? -6.554 -0.602 24.262 1.00 98.62 193 VAL A C 1
ATOM 1452 O O . VAL A 1 193 ? -7.036 -0.283 25.351 1.00 98.62 193 VAL A O 1
ATOM 1455 N N . LEU A 1 194 ? -5.701 -1.614 24.119 1.00 98.38 194 LEU A N 1
ATOM 1456 C CA . LEU A 1 194 ? -5.324 -2.516 25.202 1.00 98.38 194 LEU A CA 1
ATOM 1457 C C . LEU A 1 194 ? -3.873 -2.264 25.615 1.00 98.38 194 LEU A C 1
ATOM 1459 O O . LEU A 1 194 ? -2.953 -2.561 24.855 1.00 98.38 194 LEU A O 1
ATOM 1463 N N . GLY A 1 195 ? -3.678 -1.737 26.821 1.00 97.31 195 GLY A N 1
ATOM 1464 C CA . GLY A 1 195 ? -2.366 -1.504 27.419 1.00 97.31 195 GLY A CA 1
ATOM 1465 C C . GLY A 1 195 ? -2.029 -2.501 28.517 1.00 97.31 195 GLY A C 1
ATOM 1466 O O . GLY A 1 195 ? -2.920 -3.114 29.111 1.00 97.31 195 GLY A O 1
ATOM 1467 N N . LEU A 1 196 ? -0.736 -2.666 28.806 1.00 96.19 196 LEU A N 1
ATOM 1468 C CA . LEU A 1 196 ? -0.307 -3.433 29.975 1.00 96.19 196 LEU A CA 1
ATOM 1469 C C . LEU A 1 196 ? -0.367 -2.554 31.228 1.00 96.19 196 LEU A C 1
ATOM 1471 O O . LEU A 1 196 ? -0.937 -2.979 32.226 1.00 96.19 196 LEU A O 1
ATOM 1475 N N . GLY A 1 197 ? 0.191 -1.343 31.145 1.00 92.31 197 GLY A N 1
ATOM 1476 C CA . GLY A 1 197 ? 0.291 -0.352 32.225 1.00 92.31 197 GLY A CA 1
ATOM 1477 C C . GLY A 1 197 ? 1.715 0.147 32.487 1.00 92.31 197 GLY A C 1
ATOM 1478 O O . GLY A 1 197 ? 1.901 1.160 33.154 1.00 92.31 197 GLY A O 1
ATOM 1479 N N . CYS A 1 198 ? 2.732 -0.521 31.937 1.00 89.31 198 CYS A N 1
ATOM 1480 C CA . CYS A 1 198 ? 4.144 -0.185 32.153 1.00 89.31 198 CYS A CA 1
ATOM 1481 C C . CYS A 1 198 ? 4.913 0.126 30.859 1.00 89.31 198 CYS A C 1
ATOM 1483 O O . CYS A 1 198 ? 6.141 0.225 30.867 1.00 89.31 198 CYS A O 1
ATOM 1485 N N . GLU A 1 199 ? 4.221 0.198 29.725 1.00 88.62 199 GLU A N 1
ATOM 1486 C CA . GLU A 1 199 ? 4.824 0.454 28.427 1.00 88.62 199 GLU A CA 1
ATOM 1487 C C . GLU A 1 199 ? 5.124 1.932 28.170 1.00 88.62 199 GLU A C 1
ATOM 1489 O O . GLU A 1 199 ? 4.433 2.834 28.637 1.00 88.62 199 GLU A O 1
ATOM 1494 N N . ASN A 1 200 ? 6.139 2.175 27.340 1.00 85.94 200 ASN A N 1
ATOM 1495 C CA . ASN A 1 200 ? 6.505 3.528 26.918 1.00 85.94 200 ASN A CA 1
ATOM 1496 C C . ASN A 1 200 ? 5.458 4.169 25.991 1.00 85.94 200 ASN A C 1
ATOM 1498 O O . ASN A 1 200 ? 5.472 5.382 25.799 1.00 85.94 200 ASN A O 1
ATOM 1502 N N . SER A 1 201 ? 4.579 3.370 25.388 1.00 87.50 201 SER A N 1
ATOM 1503 C CA . SER A 1 201 ? 3.458 3.824 24.557 1.00 87.50 201 SER A CA 1
ATOM 1504 C C . SER A 1 201 ? 2.148 3.656 25.322 1.00 87.50 201 SER A C 1
ATOM 1506 O O . SER A 1 201 ? 1.219 3.020 24.833 1.00 87.50 201 SER A O 1
ATOM 1508 N N . SER A 1 202 ? 2.106 4.164 26.557 1.00 89.62 202 SER A N 1
ATOM 1509 C CA . SER A 1 202 ? 0.932 4.048 27.420 1.00 89.62 202 SER A CA 1
ATOM 1510 C C . SER A 1 202 ? -0.302 4.681 26.774 1.00 89.62 202 SER A C 1
ATOM 1512 O O . SER A 1 202 ? -0.198 5.554 25.906 1.00 89.62 202 SER A O 1
ATOM 1514 N N . ALA A 1 203 ? -1.484 4.267 27.231 1.00 89.88 203 ALA A N 1
ATOM 1515 C CA . ALA A 1 203 ? -2.753 4.825 26.771 1.00 89.88 203 ALA A CA 1
ATOM 1516 C C . ALA A 1 203 ? -2.783 6.362 26.845 1.00 89.88 203 ALA A C 1
ATOM 1518 O O . ALA A 1 203 ? -3.266 7.003 25.916 1.00 89.88 203 ALA A O 1
ATOM 1519 N N . ASP A 1 204 ? -2.235 6.957 27.908 1.00 91.56 204 ASP A N 1
ATOM 1520 C CA . ASP A 1 204 ? -2.202 8.413 28.070 1.00 91.56 204 ASP A CA 1
ATOM 1521 C C . ASP A 1 204 ? -1.291 9.104 27.059 1.00 91.56 204 ASP A C 1
ATOM 1523 O O . ASP A 1 204 ? -1.683 10.122 26.501 1.00 91.56 204 ASP A O 1
ATOM 1527 N N . ILE A 1 205 ? -0.129 8.520 26.753 1.00 93.00 205 ILE A N 1
ATOM 1528 C CA . ILE A 1 205 ? 0.758 9.046 25.710 1.00 93.00 205 ILE A CA 1
ATOM 1529 C C . ILE A 1 205 ? 0.084 8.931 24.341 1.00 93.00 205 ILE A C 1
ATOM 1531 O O . ILE A 1 205 ? 0.118 9.870 23.553 1.00 93.00 205 ILE A O 1
ATOM 1535 N N . LEU A 1 206 ? -0.554 7.795 24.043 1.00 94.62 206 LEU A N 1
ATOM 1536 C CA . LEU A 1 206 ? -1.203 7.588 22.748 1.00 94.62 206 LEU A CA 1
ATOM 1537 C C . LEU A 1 206 ? -2.369 8.548 22.503 1.00 94.62 206 LEU A C 1
ATOM 1539 O O . LEU A 1 206 ? -2.605 8.890 21.347 1.00 94.62 206 LEU A O 1
ATOM 1543 N N . LYS A 1 207 ? -3.064 9.032 23.541 1.00 95.75 207 LYS A N 1
ATOM 1544 C CA . LYS A 1 207 ? -4.134 10.036 23.384 1.00 95.75 207 LYS A CA 1
ATOM 1545 C C . LYS A 1 207 ? -3.646 11.300 22.671 1.00 95.75 207 LYS A C 1
ATOM 1547 O O . LYS A 1 207 ? -4.390 11.831 21.851 1.00 95.75 207 LYS A O 1
ATOM 1552 N N . ASP A 1 208 ? -2.401 11.722 22.895 1.00 96.38 208 ASP A N 1
ATOM 1553 C CA . ASP A 1 208 ? -1.823 12.887 22.211 1.00 96.38 208 ASP A CA 1
ATOM 1554 C C . ASP A 1 208 ? -1.655 12.652 20.699 1.00 96.38 208 ASP A C 1
ATOM 1556 O O . ASP A 1 208 ? -1.842 13.571 19.902 1.00 96.38 208 ASP A O 1
ATOM 1560 N N . TYR A 1 209 ? -1.357 11.415 20.287 1.00 97.12 209 TYR A N 1
ATOM 1561 C CA . TYR A 1 209 ? -1.225 11.031 18.874 1.00 97.12 209 TYR A CA 1
ATOM 1562 C C . TYR A 1 209 ? -2.584 10.769 18.218 1.00 97.12 209 TYR A C 1
ATOM 1564 O O . TYR A 1 209 ? -2.764 11.062 17.039 1.00 97.12 209 TYR A O 1
ATOM 1572 N N . ILE A 1 210 ? -3.540 10.218 18.973 1.00 97.19 210 ILE A N 1
ATOM 1573 C CA . ILE A 1 210 ? -4.911 9.971 18.508 1.00 97.19 210 ILE A CA 1
ATOM 1574 C C . ILE A 1 210 ? -5.631 11.301 18.258 1.00 97.19 210 ILE A C 1
ATOM 1576 O O . ILE A 1 210 ? -6.385 11.415 17.291 1.00 97.19 210 ILE A O 1
ATOM 1580 N N . GLY A 1 211 ? -5.392 12.307 19.105 1.00 96.38 211 GLY A N 1
ATOM 1581 C CA . GLY A 1 211 ? -6.095 13.582 19.067 1.00 96.38 211 GLY A CA 1
ATOM 1582 C C . GLY A 1 211 ? -7.511 13.474 19.641 1.00 96.38 211 GLY A C 1
ATOM 1583 O O . GLY A 1 211 ? -7.753 12.773 20.622 1.00 96.38 211 GLY A O 1
ATOM 1584 N N . SER A 1 212 ? -8.467 14.198 19.056 1.00 95.12 212 SER A N 1
ATOM 1585 C CA . SER A 1 212 ? -9.874 14.126 19.476 1.00 95.12 212 SER A CA 1
ATOM 1586 C C . SER A 1 212 ? -10.516 12.818 19.006 1.00 95.12 212 SER A C 1
ATOM 1588 O O . SER A 1 212 ? -10.426 12.480 17.829 1.00 95.12 212 SER A O 1
ATOM 1590 N N . TYR A 1 213 ? -11.203 12.110 19.906 1.00 96.19 213 TYR A N 1
ATOM 1591 C CA . TYR A 1 213 ? -11.908 10.861 19.603 1.00 96.19 213 TYR A CA 1
ATOM 1592 C C . TYR A 1 213 ? -13.294 10.801 20.270 1.00 96.19 213 TYR A C 1
ATOM 1594 O O . TYR A 1 213 ? -13.551 11.470 21.269 1.00 96.19 213 TYR A O 1
ATOM 1602 N N . ASP A 1 214 ? -14.198 9.980 19.718 1.00 97.06 214 ASP A N 1
ATOM 1603 C CA . ASP A 1 214 ? -15.501 9.661 20.328 1.00 97.06 214 ASP A CA 1
ATOM 1604 C C . ASP A 1 214 ? -15.310 8.552 21.375 1.00 97.06 214 ASP A C 1
ATOM 1606 O O . ASP A 1 214 ? -14.986 7.415 21.029 1.00 97.06 214 ASP A O 1
ATOM 1610 N N . GLU A 1 215 ? -15.544 8.857 22.652 1.00 97.31 215 GLU A N 1
ATOM 1611 C CA . GLU A 1 215 ? -15.420 7.907 23.772 1.00 97.31 215 GLU A CA 1
ATOM 1612 C C . GLU A 1 215 ? -16.377 6.705 23.678 1.00 97.31 215 GLU A C 1
ATOM 1614 O O . GLU A 1 215 ? -16.231 5.720 24.407 1.00 97.31 215 GLU A O 1
ATOM 1619 N N . ARG A 1 216 ? -17.393 6.758 22.807 1.00 97.94 216 ARG A N 1
ATOM 1620 C CA . ARG A 1 216 ? -18.250 5.600 22.503 1.00 97.94 216 ARG A CA 1
ATOM 1621 C C . ARG A 1 216 ? -17.620 4.676 21.463 1.00 97.94 216 ARG A C 1
ATOM 1623 O O . ARG A 1 216 ? -17.919 3.488 21.471 1.00 97.94 216 ARG A O 1
ATOM 1630 N N . ARG A 1 217 ? -16.754 5.217 20.598 1.00 98.06 217 ARG A N 1
ATOM 1631 C CA . ARG A 1 217 ? -16.033 4.488 19.545 1.00 98.06 217 ARG A CA 1
ATOM 1632 C C . ARG A 1 217 ? -14.696 3.944 20.035 1.00 98.06 217 ARG A C 1
ATOM 1634 O O . ARG A 1 217 ? -14.309 2.872 19.590 1.00 98.06 217 ARG A O 1
ATOM 1641 N N . VAL A 1 218 ? -13.992 4.658 20.911 1.00 98.62 218 VAL A N 1
ATOM 1642 C CA . VAL A 1 218 ? -12.662 4.267 21.401 1.00 98.62 218 VAL A CA 1
ATOM 1643 C C . VAL A 1 218 ? -12.715 4.047 22.908 1.00 98.62 218 VAL A C 1
ATOM 1645 O O . VAL A 1 218 ? -13.059 4.952 23.668 1.00 98.62 218 VAL A O 1
ATOM 1648 N N . LYS A 1 219 ? -12.372 2.833 23.341 1.00 98.62 219 LYS A N 1
ATOM 1649 C CA . LYS A 1 219 ? -12.265 2.437 24.749 1.00 98.62 219 LYS A CA 1
ATOM 1650 C C . LYS A 1 219 ? -10.824 2.077 25.077 1.00 98.62 219 LYS A C 1
ATOM 1652 O O . LYS A 1 219 ? -10.112 1.550 24.228 1.00 98.62 219 LYS A O 1
ATOM 1657 N N . PHE A 1 220 ? -10.424 2.315 26.319 1.00 98.44 220 PHE A N 1
ATOM 1658 C CA . PHE A 1 220 ? -9.097 1.979 26.827 1.00 98.44 220 PHE A CA 1
ATOM 1659 C C . PHE A 1 220 ? -9.226 0.972 27.966 1.00 98.44 220 PHE A C 1
ATOM 1661 O O . PHE A 1 220 ? -10.126 1.097 28.798 1.00 98.44 220 PHE A O 1
ATOM 1668 N N . LEU A 1 221 ? -8.322 -0.004 28.005 1.00 98.38 221 LEU A N 1
ATOM 1669 C CA . LEU A 1 221 ? -8.183 -0.947 29.110 1.00 98.38 221 LEU A CA 1
ATOM 1670 C C . LEU A 1 221 ? -6.702 -1.139 29.437 1.00 98.38 221 LEU A C 1
ATOM 1672 O O . LEU A 1 221 ? -5.917 -1.486 28.556 1.00 98.38 221 LEU A O 1
ATOM 1676 N N . VAL A 1 222 ? -6.339 -0.931 30.702 1.00 97.88 222 VAL A N 1
ATOM 1677 C CA . VAL A 1 222 ? -4.991 -1.168 31.229 1.00 97.88 222 VAL A CA 1
ATOM 1678 C C . VAL A 1 222 ? -5.024 -2.448 32.060 1.00 97.88 222 VAL A C 1
ATOM 1680 O O . VAL A 1 222 ? -5.678 -2.497 33.098 1.00 97.88 222 VAL A O 1
ATOM 1683 N N . CYS A 1 223 ? -4.343 -3.499 31.599 1.00 96.81 223 CYS A N 1
ATOM 1684 C CA . CYS A 1 223 ? -4.463 -4.835 32.192 1.00 96.81 223 CYS A CA 1
ATOM 1685 C C . CYS A 1 223 ? -4.008 -4.875 33.659 1.00 96.81 223 CYS A C 1
ATOM 1687 O O . CYS A 1 223 ? -4.661 -5.510 34.473 1.00 96.81 223 CYS A O 1
ATOM 1689 N N . GLN A 1 224 ? -2.927 -4.174 34.023 1.00 95.50 224 GLN A N 1
ATOM 1690 C CA . GLN A 1 224 ? -2.422 -4.143 35.407 1.00 95.50 224 GLN A CA 1
ATOM 1691 C C . GLN A 1 224 ? -3.318 -3.369 36.388 1.00 95.50 224 GLN A C 1
ATOM 169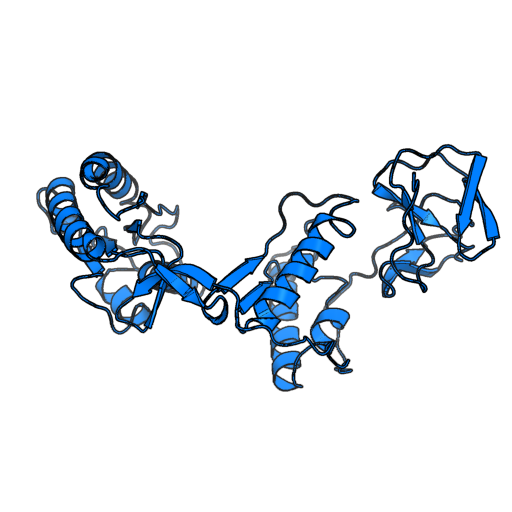3 O O . GLN A 1 224 ? -3.095 -3.444 37.594 1.00 95.50 224 GLN A O 1
ATOM 1698 N N . GLU A 1 225 ? -4.316 -2.638 35.888 1.00 95.44 225 GLU A N 1
ATOM 1699 C CA . GLU A 1 225 ? -5.306 -1.916 36.697 1.00 95.44 225 GLU A CA 1
ATOM 1700 C C . GLU A 1 225 ? -6.643 -2.670 36.799 1.00 95.44 225 GLU A C 1
ATOM 1702 O O . GLU A 1 225 ? -7.575 -2.189 37.441 1.00 95.44 225 GLU A O 1
ATOM 1707 N N . SER A 1 226 ? -6.746 -3.848 36.175 1.00 96.25 226 SER A N 1
ATOM 1708 C CA . SER A 1 226 ? -7.934 -4.701 36.181 1.00 96.25 226 SER A CA 1
ATOM 1709 C C . SER A 1 226 ? -7.668 -5.992 36.960 1.00 96.25 226 SER A C 1
ATOM 1711 O O . SER A 1 226 ? -6.585 -6.568 36.886 1.00 96.25 226 SER A O 1
ATOM 1713 N N . GLU A 1 227 ? -8.663 -6.452 37.725 1.00 95.62 227 GLU A N 1
ATOM 1714 C CA . GLU A 1 227 ? -8.602 -7.747 38.421 1.00 95.62 227 GLU A CA 1
ATOM 1715 C C . GLU A 1 227 ? -8.860 -8.935 37.475 1.00 95.62 227 GLU A C 1
ATOM 1717 O O . GLU A 1 227 ? -8.341 -10.026 37.705 1.00 95.62 227 GLU A O 1
ATOM 1722 N N . ASP A 1 228 ? -9.672 -8.724 36.432 1.00 97.62 228 ASP A N 1
ATOM 1723 C CA . ASP A 1 228 ? -9.962 -9.687 35.364 1.00 97.62 228 ASP A CA 1
ATOM 1724 C C . ASP A 1 228 ? -10.061 -8.931 34.034 1.00 97.62 228 ASP A C 1
ATOM 1726 O O . ASP A 1 228 ? -11.136 -8.534 33.564 1.00 97.62 228 ASP A O 1
ATOM 1730 N N . GLU A 1 229 ? -8.901 -8.737 33.411 1.00 97.81 229 GLU A N 1
ATOM 1731 C CA . GLU A 1 229 ? -8.753 -7.959 32.189 1.00 97.81 229 GLU A CA 1
ATOM 1732 C C . GLU A 1 229 ? -9.522 -8.569 31.008 1.00 97.81 229 GLU A C 1
ATOM 1734 O O . GLU A 1 229 ? -9.923 -7.863 30.079 1.00 97.81 229 GLU A O 1
ATOM 1739 N N . ILE A 1 230 ? -9.787 -9.879 31.036 1.00 98.25 230 ILE A N 1
ATOM 1740 C CA . ILE A 1 230 ? -10.567 -10.533 29.987 1.00 98.25 230 ILE A CA 1
ATOM 1741 C C . ILE A 1 230 ? -12.046 -10.198 30.143 1.00 98.25 230 ILE A C 1
ATOM 1743 O O . ILE A 1 230 ? -12.709 -9.885 29.150 1.00 98.25 230 ILE A O 1
ATOM 1747 N N . GLN A 1 231 ? -12.580 -10.271 31.361 1.00 98.38 231 GLN A N 1
ATOM 1748 C CA . GLN A 1 231 ? -13.980 -9.955 31.619 1.00 98.38 231 GLN A CA 1
ATOM 1749 C C . GLN A 1 231 ? -14.272 -8.467 31.390 1.00 98.38 231 GLN A C 1
ATOM 1751 O O . GLN A 1 231 ? -15.266 -8.134 30.734 1.00 98.38 231 GLN A O 1
ATOM 1756 N N . ASP A 1 232 ? -13.389 -7.580 31.850 1.00 98.56 232 ASP A N 1
ATOM 1757 C CA . ASP A 1 232 ? -13.493 -6.143 31.591 1.00 98.56 232 ASP A CA 1
ATOM 1758 C C . ASP A 1 232 ? -13.374 -5.825 30.099 1.00 98.56 232 ASP A C 1
ATOM 1760 O O . ASP A 1 232 ? -14.178 -5.057 29.558 1.00 98.56 232 ASP A O 1
ATOM 1764 N N . GLY A 1 233 ? -12.444 -6.487 29.404 1.00 98.56 233 GLY A N 1
ATOM 1765 C CA . GLY A 1 233 ? -12.325 -6.422 27.954 1.00 98.56 233 GLY A CA 1
ATOM 1766 C C . GLY A 1 233 ? -13.628 -6.810 27.260 1.00 98.56 233 GLY A C 1
ATOM 1767 O O . GLY A 1 233 ? -14.128 -6.059 26.429 1.00 98.56 233 GLY A O 1
ATOM 1768 N N . LEU A 1 234 ? -14.246 -7.933 27.636 1.00 98.75 234 LEU A N 1
ATOM 1769 C CA . LEU A 1 234 ? -15.506 -8.389 27.040 1.00 98.75 234 LEU A CA 1
ATOM 1770 C C . LEU A 1 234 ? -16.675 -7.433 27.283 1.00 98.75 234 LEU A C 1
ATOM 1772 O O . LEU A 1 234 ? -17.520 -7.280 26.397 1.00 98.75 234 LEU A O 1
ATOM 1776 N N . ARG A 1 235 ? -16.726 -6.776 28.446 1.00 98.75 235 ARG A N 1
ATOM 1777 C CA . ARG A 1 235 ? -17.719 -5.731 28.720 1.00 98.75 235 ARG A CA 1
ATOM 1778 C C . ARG A 1 235 ? -17.547 -4.553 27.759 1.00 98.75 235 ARG A C 1
ATOM 1780 O O . ARG A 1 235 ? -18.517 -4.145 27.125 1.00 98.75 235 ARG A O 1
ATOM 1787 N N . LEU A 1 236 ? -16.320 -4.052 27.603 1.00 98.81 236 LEU A N 1
ATOM 1788 C CA . LEU A 1 236 ? -16.019 -2.952 26.681 1.00 98.81 236 LEU A CA 1
ATOM 1789 C C . LEU A 1 236 ? -16.276 -3.344 25.220 1.00 98.81 236 LEU A C 1
ATOM 1791 O O . LEU A 1 236 ? -16.842 -2.558 24.465 1.00 98.81 236 LEU A O 1
ATOM 1795 N N . MET A 1 237 ? -15.940 -4.576 24.828 1.00 98.75 237 MET A N 1
ATOM 1796 C CA . MET A 1 237 ? -16.244 -5.092 23.491 1.00 98.75 237 MET A CA 1
ATOM 1797 C C . MET A 1 237 ? -17.747 -5.092 23.213 1.00 98.75 237 MET A C 1
ATOM 1799 O O . MET A 1 237 ? -18.150 -4.736 22.107 1.00 98.75 237 MET A O 1
ATOM 1803 N N . LYS A 1 238 ? -18.586 -5.425 24.204 1.00 98.56 238 LYS A N 1
ATOM 1804 C CA . LYS A 1 238 ? -20.042 -5.356 24.044 1.00 98.56 238 LYS A CA 1
ATOM 1805 C C . LYS A 1 238 ? -20.508 -3.924 23.773 1.00 98.56 238 LYS A C 1
ATOM 1807 O O . LYS A 1 238 ? -21.244 -3.710 22.811 1.00 98.56 238 LYS A O 1
ATOM 1812 N N . GLU A 1 239 ? -20.035 -2.955 24.557 1.00 98.69 239 GLU A N 1
ATOM 1813 C CA . GLU A 1 239 ? -20.341 -1.529 24.352 1.00 98.69 239 GLU A CA 1
ATOM 1814 C C . GLU A 1 239 ? -19.928 -1.051 22.950 1.00 98.69 239 GLU A C 1
ATOM 1816 O O . GLU A 1 239 ? -20.706 -0.384 22.267 1.00 98.69 239 GLU A O 1
ATOM 1821 N N . LEU A 1 240 ? -18.732 -1.440 22.494 1.00 98.81 240 LEU A N 1
ATOM 1822 C CA . LEU A 1 240 ? -18.222 -1.109 21.161 1.00 98.81 240 LEU A CA 1
ATOM 1823 C C . LEU A 1 240 ? -19.076 -1.724 20.046 1.00 98.81 240 LEU A C 1
ATOM 1825 O O . LEU A 1 240 ? -19.392 -1.045 19.069 1.00 98.81 240 LEU A O 1
ATOM 1829 N N . THR A 1 241 ? -19.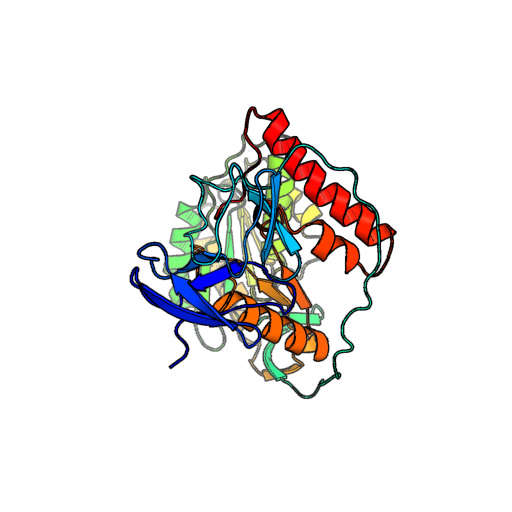482 -2.990 20.186 1.00 98.62 241 THR A N 1
ATOM 1830 C CA . THR A 1 241 ? -20.368 -3.640 19.207 1.00 98.62 241 THR A CA 1
ATOM 1831 C C . THR A 1 241 ? -21.763 -3.028 19.185 1.00 98.62 241 THR A C 1
ATOM 1833 O O . THR A 1 241 ? -22.340 -2.898 18.111 1.00 98.62 241 THR A O 1
ATOM 1836 N N . ASP A 1 242 ? -22.289 -2.590 20.332 1.00 98.25 242 ASP A N 1
ATOM 1837 C CA . ASP A 1 242 ? -23.591 -1.923 20.401 1.00 98.25 242 ASP A CA 1
ATOM 1838 C C . ASP A 1 242 ? -23.550 -0.547 19.738 1.00 98.25 242 ASP A C 1
ATOM 1840 O O . ASP A 1 242 ? -24.465 -0.192 18.997 1.00 98.25 242 ASP A O 1
ATOM 1844 N N . TYR A 1 243 ? -22.462 0.200 19.940 1.00 98.31 243 TYR A N 1
ATOM 1845 C CA . TYR A 1 243 ? -22.222 1.450 19.228 1.00 98.31 243 TYR A CA 1
ATOM 1846 C C . TYR A 1 243 ? -22.101 1.224 17.717 1.00 98.31 243 TYR A C 1
ATOM 1848 O O . TYR A 1 243 ? -22.798 1.872 16.940 1.00 98.31 243 TYR A O 1
ATOM 1856 N N . ALA A 1 244 ? -21.243 0.301 17.280 1.00 98.31 244 ALA A N 1
ATOM 1857 C CA . ALA A 1 244 ? -20.978 0.095 15.859 1.00 98.31 244 ALA A CA 1
ATOM 1858 C C . ALA A 1 244 ? -22.131 -0.612 15.119 1.00 98.31 244 ALA A C 1
ATOM 1860 O O . ALA A 1 244 ? -22.274 -0.464 13.902 1.00 98.31 244 ALA A O 1
ATOM 1861 N N . GLY A 1 245 ? -22.970 -1.359 15.841 1.00 98.00 245 GLY A N 1
ATOM 1862 C CA . GLY A 1 245 ? -24.088 -2.128 15.297 1.00 98.00 245 GLY A CA 1
ATOM 1863 C C . GLY A 1 245 ? -25.230 -1.267 14.750 1.00 98.00 245 GLY A C 1
ATOM 1864 O O . GLY A 1 245 ? -26.055 -1.757 13.981 1.00 98.00 245 GLY A O 1
ATOM 1865 N N . VAL A 1 246 ? -25.277 0.026 15.097 1.00 97.12 246 VAL A N 1
ATOM 1866 C CA . VAL A 1 246 ? -26.294 0.958 14.573 1.00 97.12 246 VAL A CA 1
ATOM 1867 C C . VAL A 1 246 ? -25.972 1.454 13.162 1.00 97.12 246 VAL A C 1
ATOM 1869 O O . VAL A 1 246 ? -26.859 1.957 12.469 1.00 97.12 246 VAL A O 1
ATOM 1872 N N . PHE A 1 247 ? -24.716 1.335 12.719 1.00 97.56 247 PHE A N 1
ATOM 1873 C CA . PHE A 1 247 ? -24.320 1.752 11.377 1.00 97.56 247 PHE A CA 1
ATOM 1874 C C . PHE A 1 247 ? -24.779 0.724 10.347 1.00 97.56 247 PHE A C 1
ATOM 1876 O O . PHE A 1 247 ? -24.622 -0.484 10.529 1.00 97.56 247 PHE A O 1
ATOM 1883 N N . THR A 1 248 ? -25.327 1.212 9.237 1.00 96.44 248 THR A N 1
ATOM 1884 C CA . THR A 1 248 ? -25.816 0.384 8.133 1.00 96.44 248 THR A CA 1
ATOM 1885 C C . THR A 1 248 ? -25.017 0.667 6.869 1.00 96.44 248 THR A C 1
ATOM 1887 O O . THR A 1 248 ? -24.545 1.784 6.651 1.00 96.44 248 THR A O 1
ATOM 1890 N N . ARG A 1 249 ? -24.832 -0.372 6.051 1.00 97.69 249 ARG A N 1
ATOM 1891 C CA . ARG A 1 249 ? -24.121 -0.269 4.778 1.00 97.69 249 ARG A CA 1
ATOM 1892 C C . ARG A 1 249 ? -25.032 0.406 3.748 1.00 97.69 249 ARG A C 1
ATOM 1894 O O . ARG A 1 249 ? -26.193 0.021 3.620 1.00 97.69 249 ARG A O 1
ATOM 1901 N N . GLY A 1 250 ? -24.517 1.387 3.017 1.00 97.81 250 GLY A N 1
ATOM 1902 C CA . GLY A 1 250 ? -25.284 2.127 2.014 1.00 97.81 250 GLY A CA 1
ATOM 1903 C C . GLY A 1 250 ? -24.427 2.667 0.869 1.00 97.81 250 GLY A C 1
ATOM 1904 O O . GLY A 1 250 ? -23.199 2.575 0.928 1.00 97.81 250 GLY A O 1
ATOM 1905 N N . PRO A 1 251 ? -25.058 3.217 -0.185 1.00 98.12 251 PRO A N 1
ATOM 1906 C CA . PRO A 1 251 ? -24.350 3.765 -1.336 1.00 98.12 251 PRO A CA 1
ATOM 1907 C C . PRO A 1 251 ? -23.570 5.030 -0.956 1.00 98.12 251 PRO A C 1
ATOM 1909 O O . PRO A 1 251 ? -24.138 5.977 -0.415 1.00 98.12 251 PRO A O 1
ATOM 1912 N N . ILE A 1 252 ? -22.278 5.053 -1.279 1.00 97.81 252 ILE A N 1
ATOM 1913 C CA . ILE A 1 252 ? -21.355 6.164 -1.038 1.00 97.81 252 ILE A CA 1
ATOM 1914 C C . ILE A 1 252 ? -20.587 6.466 -2.333 1.00 97.81 252 ILE A C 1
ATOM 1916 O O . ILE A 1 252 ? -20.172 5.524 -3.012 1.00 97.81 252 ILE A O 1
ATOM 1920 N N . PRO A 1 253 ? -20.381 7.743 -2.705 1.00 97.56 253 PRO A N 1
ATOM 1921 C CA . PRO A 1 253 ? -19.581 8.100 -3.872 1.00 97.56 253 PRO A CA 1
ATOM 1922 C C . PRO A 1 253 ? -18.162 7.525 -3.813 1.00 97.56 253 PRO A C 1
ATOM 1924 O O . PRO A 1 253 ? -17.489 7.611 -2.786 1.00 97.56 253 PRO A O 1
ATOM 1927 N N . CYS A 1 254 ? -17.656 7.016 -4.941 1.00 97.31 254 CYS A N 1
ATOM 1928 C CA . CYS A 1 254 ? -16.271 6.539 -5.041 1.00 97.31 254 CYS A CA 1
ATOM 1929 C C . CYS A 1 254 ? -15.228 7.637 -4.769 1.00 97.31 254 CYS A C 1
ATOM 1931 O O . CYS A 1 254 ? -14.076 7.312 -4.496 1.00 97.31 254 CYS A O 1
ATOM 1933 N N . SER A 1 255 ? -15.624 8.916 -4.767 1.00 97.25 255 SER A N 1
ATOM 1934 C CA . SER A 1 255 ? -14.764 10.028 -4.351 1.00 97.25 255 SER A CA 1
ATOM 1935 C C . SER A 1 255 ? -14.273 9.938 -2.905 1.00 97.25 255 SER A C 1
ATOM 1937 O O . SER A 1 255 ? -13.372 10.664 -2.514 1.00 97.25 255 SER A O 1
ATOM 1939 N N . GLU A 1 256 ? -14.882 9.083 -2.087 1.00 97.69 256 GLU A N 1
ATOM 1940 C CA . GLU A 1 256 ? -14.481 8.888 -0.694 1.00 97.69 256 GLU A CA 1
ATOM 1941 C C . GLU A 1 256 ? -13.605 7.650 -0.474 1.00 97.69 256 GLU A C 1
ATOM 1943 O O . GLU A 1 256 ? -13.188 7.383 0.653 1.00 97.69 256 GLU A O 1
ATOM 1948 N N . LEU A 1 257 ? -13.337 6.869 -1.525 1.00 97.25 257 LEU A N 1
ATOM 1949 C CA . LEU A 1 257 ? -12.450 5.716 -1.423 1.00 97.25 257 LEU A CA 1
ATOM 1950 C C . LEU A 1 257 ? -10.991 6.158 -1.394 1.00 97.25 257 LEU A C 1
ATOM 1952 O O . LEU A 1 257 ? -10.558 7.000 -2.180 1.00 97.25 257 LEU A O 1
ATOM 1956 N N . ILE A 1 258 ? -10.228 5.498 -0.529 1.00 97.50 258 ILE A N 1
ATOM 1957 C CA . ILE A 1 258 ? -8.775 5.597 -0.460 1.00 97.50 258 ILE A CA 1
ATOM 1958 C C . ILE A 1 258 ? -8.224 4.187 -0.655 1.00 97.50 258 ILE A C 1
ATOM 1960 O O . ILE A 1 258 ? -8.526 3.289 0.131 1.00 97.50 258 ILE A O 1
ATOM 1964 N N . VAL A 1 259 ? -7.448 3.976 -1.719 1.00 97.25 259 VAL A N 1
ATOM 1965 C CA . VAL A 1 259 ? -6.933 2.653 -2.095 1.00 97.25 259 VAL A CA 1
ATOM 1966 C C . VAL A 1 259 ? -5.411 2.663 -2.130 1.00 97.25 259 VAL A C 1
ATOM 1968 O O . VAL A 1 259 ? -4.803 3.326 -2.966 1.00 97.25 259 VAL A O 1
ATOM 1971 N N . GLY A 1 260 ? -4.792 1.900 -1.229 1.00 95.94 260 GLY A N 1
ATOM 1972 C CA . GLY A 1 260 ? -3.362 1.601 -1.280 1.00 95.94 260 GLY A CA 1
ATOM 1973 C C . GLY A 1 260 ? -3.050 0.509 -2.302 1.00 95.94 260 GLY A C 1
ATOM 1974 O O . GLY A 1 260 ? -3.750 -0.499 -2.373 1.00 95.94 2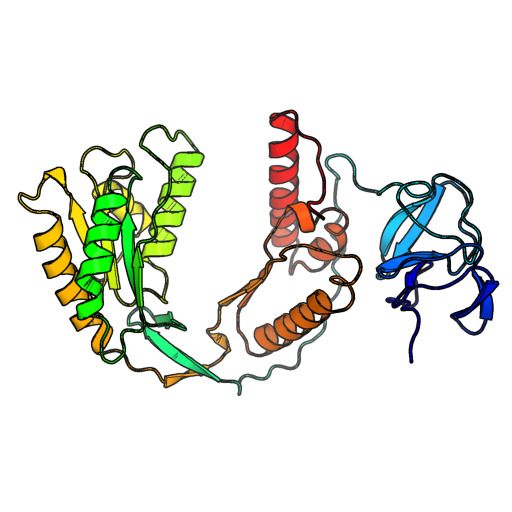60 GLY A O 1
ATOM 1975 N N . MET A 1 261 ? -1.993 0.711 -3.083 1.00 93.50 261 MET A N 1
ATOM 1976 C CA . MET A 1 261 ? -1.521 -0.200 -4.121 1.00 93.50 261 MET A CA 1
ATOM 1977 C C . MET A 1 261 ? -0.125 -0.701 -3.755 1.00 93.50 261 MET A C 1
ATOM 1979 O O . MET A 1 261 ? 0.748 0.080 -3.357 1.00 93.50 261 MET A O 1
ATOM 1983 N N . LYS A 1 262 ? 0.055 -2.016 -3.874 1.00 91.06 262 LYS A N 1
ATOM 1984 C CA . LYS A 1 262 ? 1.286 -2.717 -3.524 1.00 91.06 262 LYS A CA 1
ATOM 1985 C C . LYS A 1 262 ? 1.483 -3.928 -4.433 1.00 91.06 262 LYS A C 1
ATOM 1987 O O . LYS A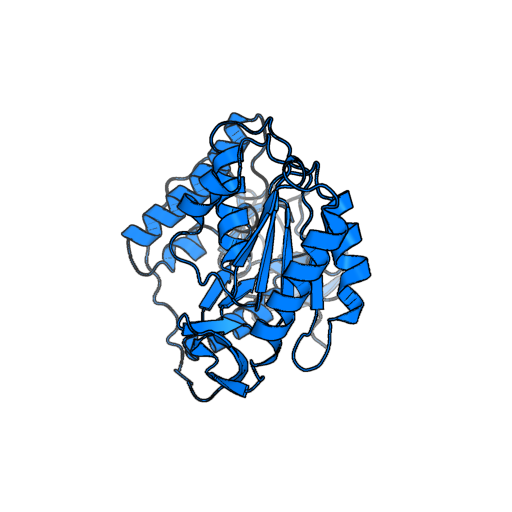 1 262 ? 0.503 -4.573 -4.815 1.00 91.06 262 LYS A O 1
ATOM 1992 N N . CYS A 1 263 ? 2.729 -4.235 -4.750 1.00 90.06 263 CYS A N 1
ATOM 1993 C CA . CYS A 1 263 ? 3.135 -5.457 -5.416 1.00 90.06 263 CYS A CA 1
ATOM 1994 C C . CYS A 1 263 ? 3.300 -6.611 -4.408 1.00 90.06 263 CYS A C 1
ATOM 1996 O O . CYS A 1 263 ? 3.377 -6.429 -3.192 1.00 90.06 263 CYS A O 1
ATOM 1998 N N . GLY A 1 264 ? 3.268 -7.838 -4.929 1.00 86.06 264 GLY A N 1
ATOM 1999 C CA . GLY A 1 264 ? 3.564 -9.063 -4.184 1.00 86.06 264 GLY A CA 1
ATOM 2000 C C . GLY A 1 264 ? 4.897 -9.647 -4.648 1.00 86.06 264 GLY A C 1
ATOM 2001 O O . GLY A 1 264 ? 5.925 -8.993 -4.558 1.00 86.06 264 GLY A O 1
ATOM 2002 N N . GLY A 1 265 ? 4.877 -10.866 -5.192 1.00 82.12 265 GLY A N 1
ATOM 2003 C CA . GLY A 1 265 ? 6.021 -11.410 -5.931 1.00 82.12 265 GLY A CA 1
ATOM 2004 C C . GLY A 1 265 ? 6.002 -10.911 -7.373 1.00 82.12 265 GLY A C 1
ATOM 2005 O O . GLY A 1 265 ? 5.133 -11.326 -8.140 1.00 82.12 265 GLY A O 1
ATOM 2006 N N . SER A 1 266 ? 6.910 -10.000 -7.724 1.00 81.00 266 SER A N 1
ATOM 2007 C CA . SER A 1 266 ? 7.016 -9.476 -9.088 1.00 81.00 266 SER A CA 1
ATOM 2008 C C . SER A 1 266 ? 7.594 -10.528 -10.042 1.00 81.00 266 SER A C 1
ATOM 2010 O O . SER A 1 266 ? 8.398 -11.369 -9.647 1.00 81.00 266 SER A O 1
ATOM 2012 N N . ASP A 1 267 ? 7.179 -10.499 -11.308 1.00 86.19 267 ASP A N 1
ATOM 2013 C CA . ASP A 1 267 ? 7.732 -11.349 -12.359 1.00 86.19 267 ASP A CA 1
ATOM 2014 C C . ASP A 1 267 ? 7.905 -10.572 -13.679 1.00 86.19 267 ASP A C 1
ATOM 2016 O O . ASP A 1 267 ? 7.577 -9.386 -13.802 1.00 86.19 267 ASP A O 1
ATOM 2020 N N . GLY A 1 268 ? 8.429 -11.247 -14.708 1.00 85.62 268 GLY A N 1
ATOM 2021 C CA . GLY A 1 268 ? 8.641 -10.651 -16.033 1.00 85.62 268 GLY A CA 1
ATOM 2022 C C . GLY A 1 268 ? 7.361 -10.196 -16.756 1.00 85.62 268 GLY A C 1
ATOM 2023 O O . GLY A 1 268 ? 7.459 -9.544 -17.800 1.00 85.62 268 GLY A O 1
ATOM 2024 N N . LEU A 1 269 ? 6.177 -10.526 -16.228 1.00 91.62 269 LEU A N 1
ATOM 2025 C CA . LEU A 1 269 ? 4.859 -10.227 -16.782 1.00 91.62 269 LEU A CA 1
ATOM 2026 C C . LEU A 1 269 ? 4.083 -9.179 -15.965 1.00 91.62 269 LEU A C 1
ATOM 2028 O O . LEU A 1 269 ? 3.216 -8.516 -16.543 1.00 91.62 269 LEU A O 1
ATOM 2032 N N . SER A 1 270 ? 4.389 -8.973 -14.679 1.00 92.56 270 SER A N 1
ATOM 2033 C CA . SER A 1 270 ? 3.713 -8.001 -13.799 1.00 92.56 270 SER A CA 1
ATOM 2034 C C . SER A 1 270 ? 3.606 -6.617 -14.440 1.00 92.56 270 SER A C 1
ATOM 2036 O O . SER A 1 270 ? 2.511 -6.066 -14.591 1.00 92.56 270 SER A O 1
ATOM 2038 N N . GLY A 1 271 ? 4.736 -6.096 -14.931 1.00 91.56 271 GLY A N 1
ATOM 2039 C CA . GLY A 1 271 ? 4.829 -4.777 -15.567 1.00 91.56 271 GLY A CA 1
ATOM 2040 C C . GLY A 1 271 ? 4.090 -4.635 -16.905 1.00 91.56 271 GLY A C 1
ATOM 2041 O O . GLY A 1 271 ? 3.956 -3.522 -17.401 1.00 91.56 271 GLY A O 1
ATOM 2042 N N . ILE A 1 272 ? 3.590 -5.729 -17.490 1.00 92.62 272 ILE A N 1
ATOM 2043 C CA . ILE A 1 272 ? 2.854 -5.724 -18.768 1.00 92.62 272 ILE A CA 1
ATOM 2044 C C . ILE A 1 272 ? 1.430 -6.279 -18.661 1.00 92.62 272 ILE A C 1
ATOM 2046 O O . ILE A 1 272 ? 0.734 -6.369 -19.670 1.00 92.62 272 ILE A O 1
ATOM 2050 N N . THR A 1 273 ? 0.988 -6.654 -17.457 1.00 93.38 273 THR A N 1
ATOM 2051 C CA . THR A 1 273 ? -0.346 -7.223 -17.217 1.00 93.38 273 THR A CA 1
ATOM 2052 C C . THR A 1 273 ? -1.035 -6.565 -16.019 1.00 93.38 273 THR A C 1
ATOM 2054 O O . THR A 1 273 ? -1.820 -5.629 -16.193 1.00 93.38 273 THR A O 1
ATOM 2057 N N . ALA A 1 274 ? -0.735 -7.025 -14.801 1.00 93.94 274 ALA A N 1
ATOM 2058 C CA . ALA A 1 274 ? -1.374 -6.574 -13.571 1.00 93.94 274 ALA A CA 1
ATOM 2059 C C . ALA A 1 274 ? -1.104 -5.090 -13.299 1.00 93.94 274 ALA A C 1
ATOM 2061 O O . ALA A 1 274 ? -2.047 -4.340 -13.058 1.00 93.94 274 ALA A O 1
ATOM 2062 N N . ASN A 1 275 ? 0.146 -4.635 -13.422 1.00 94.38 275 ASN A N 1
ATOM 2063 C CA . ASN A 1 275 ? 0.512 -3.262 -13.068 1.00 94.38 275 ASN A CA 1
ATOM 2064 C C . ASN A 1 275 ? -0.160 -2.228 -13.993 1.00 94.38 275 ASN A C 1
ATOM 2066 O O . ASN A 1 275 ? -0.752 -1.285 -13.469 1.00 94.38 275 ASN A O 1
ATOM 2070 N N . PRO A 1 276 ? -0.186 -2.401 -15.334 1.00 93.81 276 PRO A N 1
ATOM 2071 C CA . PRO A 1 276 ? -0.983 -1.536 -16.208 1.00 93.81 276 PRO A CA 1
ATOM 2072 C C . PRO A 1 276 ? -2.482 -1.547 -15.883 1.00 93.81 276 PRO A C 1
ATOM 2074 O O . PRO A 1 276 ? -3.131 -0.508 -15.956 1.00 93.81 276 PRO A O 1
ATOM 2077 N N . THR A 1 277 ? -3.032 -2.701 -15.487 1.00 95.50 277 THR A N 1
ATOM 2078 C CA . THR A 1 277 ? -4.448 -2.813 -15.096 1.00 95.50 277 THR A CA 1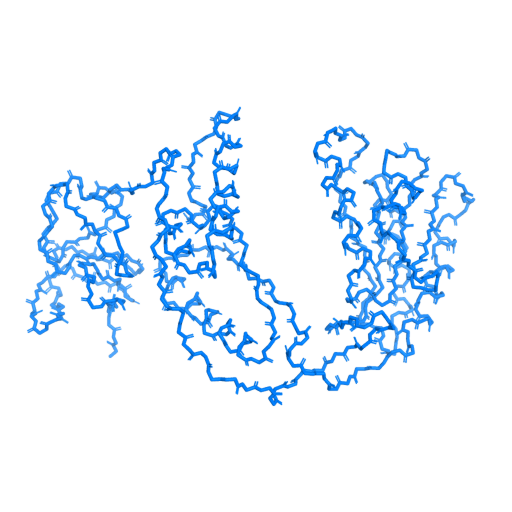
ATOM 2079 C C . THR A 1 277 ? -4.736 -2.020 -13.820 1.00 95.50 277 THR A C 1
ATOM 2081 O O . THR A 1 277 ? -5.717 -1.281 -13.759 1.00 95.50 277 THR A O 1
ATOM 2084 N N . VAL A 1 278 ? -3.860 -2.122 -12.817 1.00 95.69 278 VAL A N 1
ATOM 2085 C CA . VAL A 1 278 ? -3.940 -1.339 -11.576 1.00 95.69 278 VAL A CA 1
ATOM 2086 C C . VAL A 1 278 ? -3.745 0.155 -11.854 1.00 95.69 278 VAL A C 1
ATOM 2088 O O . VAL A 1 278 ? -4.463 0.971 -11.287 1.00 95.69 278 VAL A O 1
ATOM 2091 N N . GLY A 1 279 ? -2.853 0.523 -12.780 1.00 94.69 279 GLY A N 1
ATOM 2092 C CA . GLY A 1 279 ? -2.691 1.904 -13.243 1.00 94.69 279 GLY A CA 1
ATOM 2093 C C . GLY A 1 279 ? -3.966 2.466 -13.878 1.00 94.69 279 GLY A C 1
ATOM 2094 O O . GLY A 1 279 ? -4.405 3.552 -13.514 1.00 94.69 279 GLY A O 1
ATOM 2095 N N . ALA A 1 280 ? -4.627 1.697 -14.748 1.00 94.69 280 ALA A N 1
ATOM 2096 C CA . ALA A 1 280 ? -5.907 2.096 -15.335 1.00 94.69 280 ALA A CA 1
ATOM 2097 C C . ALA A 1 280 ? -7.020 2.221 -14.278 1.00 94.69 280 ALA A C 1
ATOM 2099 O O . ALA A 1 280 ? -7.809 3.163 -14.314 1.00 94.69 280 ALA A O 1
ATOM 2100 N N . PHE A 1 281 ? -7.071 1.305 -13.304 1.00 95.56 281 PHE A N 1
ATOM 2101 C CA . PHE A 1 281 ? -7.963 1.435 -12.149 1.00 95.56 281 PHE A CA 1
ATOM 2102 C C . PHE A 1 281 ? -7.679 2.717 -11.352 1.00 95.56 281 PHE A C 1
ATOM 2104 O O . PHE A 1 281 ? -8.617 3.417 -10.968 1.00 95.56 281 PHE A O 1
ATOM 2111 N N . SER A 1 282 ? -6.401 3.043 -11.140 1.00 95.69 282 SER A N 1
ATOM 2112 C CA . SER A 1 282 ? -5.982 4.251 -10.432 1.00 95.69 282 SER A CA 1
ATOM 2113 C C . SER A 1 282 ? -6.521 5.507 -11.115 1.00 95.69 282 SER A C 1
ATOM 2115 O O . SER A 1 282 ? -7.116 6.357 -10.456 1.00 95.69 282 SER A O 1
ATOM 2117 N N . ASP A 1 283 ? -6.381 5.592 -12.438 1.00 94.62 283 ASP A N 1
ATOM 2118 C CA . ASP A 1 283 ? -6.897 6.709 -13.231 1.00 94.62 283 ASP A CA 1
ATOM 2119 C C . ASP A 1 283 ? -8.426 6.827 -13.121 1.00 94.62 283 ASP A C 1
ATOM 2121 O O . ASP A 1 283 ? -8.949 7.922 -12.920 1.00 94.62 283 ASP A O 1
ATOM 2125 N N . LEU A 1 284 ? -9.162 5.712 -13.182 1.00 94.75 284 LEU A N 1
ATOM 2126 C CA . LEU A 1 284 ? -10.624 5.715 -13.027 1.00 94.75 284 LEU A CA 1
ATOM 2127 C C . LEU A 1 284 ? -11.067 6.203 -11.639 1.00 94.75 284 LEU A C 1
ATOM 2129 O O . LEU A 1 284 ? -12.025 6.976 -11.524 1.00 94.75 284 LEU A O 1
ATOM 2133 N N . LEU A 1 285 ? -10.374 5.780 -10.579 1.00 96.38 285 LEU A N 1
ATOM 2134 C CA . LEU A 1 285 ? -10.702 6.205 -9.221 1.00 96.38 285 LEU A CA 1
ATOM 2135 C C . LEU A 1 285 ? -10.399 7.696 -9.008 1.00 96.38 285 LEU A C 1
ATOM 2137 O O . LEU A 1 285 ? -11.251 8.419 -8.488 1.00 96.38 285 LEU A O 1
ATOM 2141 N N . ILE A 1 286 ? -9.240 8.176 -9.471 1.00 94.88 286 ILE A N 1
ATOM 2142 C CA . ILE A 1 286 ? -8.878 9.601 -9.417 1.00 94.88 286 ILE A CA 1
ATOM 2143 C C . ILE A 1 286 ? -9.877 10.439 -10.230 1.00 94.88 286 ILE A C 1
ATOM 2145 O O . ILE A 1 286 ? -10.329 11.485 -9.765 1.00 94.88 286 ILE A O 1
ATOM 2149 N N . ALA A 1 287 ? -10.298 9.966 -11.408 1.00 94.25 287 ALA A N 1
ATOM 2150 C CA . ALA A 1 287 ? -11.326 10.621 -12.223 1.00 94.25 287 ALA A CA 1
ATOM 2151 C C . ALA A 1 287 ? -12.687 10.720 -11.506 1.00 94.25 287 ALA A C 1
ATOM 2153 O O . ALA A 1 287 ? -13.441 11.673 -11.725 1.00 94.25 287 ALA A O 1
ATOM 2154 N N . SER A 1 288 ? -12.979 9.768 -10.615 1.00 95.38 288 SER A N 1
ATOM 2155 C CA . SER A 1 288 ? -14.159 9.786 -9.742 1.00 95.38 288 SER A CA 1
ATOM 2156 C C . SER A 1 288 ? -13.997 10.706 -8.525 1.00 95.38 288 SER A C 1
ATOM 2158 O O . SER A 1 288 ? -14.962 10.943 -7.800 1.00 95.38 288 SER A O 1
ATOM 2160 N N . GLY A 1 289 ? -12.802 11.261 -8.305 1.00 95.25 289 GLY A N 1
ATOM 2161 C CA . GLY A 1 289 ? -12.444 12.103 -7.163 1.00 95.25 289 GLY A CA 1
ATOM 2162 C C . GLY A 1 289 ? -11.943 11.334 -5.941 1.00 95.25 289 GLY A C 1
ATOM 2163 O O . GLY A 1 289 ? -11.872 11.933 -4.875 1.00 95.25 289 GLY A O 1
ATOM 2164 N N . GLY A 1 290 ? -11.674 10.031 -6.072 1.00 96.62 290 GLY A N 1
ATOM 2165 C CA . GLY A 1 290 ? -11.115 9.209 -5.000 1.00 96.62 290 GLY A CA 1
ATOM 2166 C C . GLY A 1 290 ? -9.592 9.316 -4.933 1.00 96.62 290 GLY A C 1
ATOM 2167 O O . GLY A 1 290 ? -8.964 10.007 -5.737 1.00 96.62 290 GLY A O 1
ATOM 2168 N N . THR A 1 291 ? -8.995 8.588 -3.992 1.00 97.19 291 THR A N 1
ATOM 2169 C CA . THR A 1 291 ? -7.555 8.643 -3.717 1.00 97.19 291 THR A CA 1
ATOM 2170 C C . THR A 1 291 ? -6.906 7.284 -3.920 1.00 97.19 291 THR A C 1
ATOM 2172 O O . THR A 1 291 ? -7.398 6.254 -3.461 1.00 97.19 291 THR A O 1
ATOM 2175 N N . THR A 1 292 ? -5.741 7.290 -4.556 1.00 96.94 292 THR A N 1
ATOM 2176 C CA . THR A 1 292 ? -4.902 6.108 -4.756 1.00 96.94 292 THR A CA 1
ATOM 2177 C C . THR A 1 292 ? -3.521 6.374 -4.182 1.00 96.94 292 THR A C 1
ATOM 2179 O O . THR A 1 292 ? -2.955 7.439 -4.422 1.00 96.94 292 THR A O 1
ATOM 2182 N N . ILE A 1 293 ? -2.964 5.416 -3.450 1.00 96.00 293 ILE A N 1
ATOM 2183 C CA . ILE A 1 293 ? -1.656 5.542 -2.808 1.00 96.00 293 ILE A CA 1
ATOM 2184 C C . ILE A 1 293 ? -0.731 4.497 -3.418 1.00 96.00 293 ILE A C 1
ATOM 2186 O O . ILE A 1 293 ? -0.979 3.301 -3.287 1.00 96.00 293 ILE A O 1
ATOM 2190 N N . LEU A 1 294 ? 0.338 4.943 -4.073 1.00 92.12 294 LEU A N 1
ATOM 2191 C CA . LEU A 1 294 ? 1.441 4.071 -4.464 1.00 92.12 294 LEU A CA 1
ATOM 2192 C C . LEU A 1 294 ? 2.432 3.981 -3.300 1.00 92.12 294 LEU A C 1
ATOM 2194 O O . LEU A 1 294 ? 2.836 5.005 -2.751 1.00 92.12 294 LEU A O 1
ATOM 2198 N N . THR A 1 295 ? 2.799 2.761 -2.921 1.00 88.50 295 THR A N 1
ATOM 2199 C CA . THR A 1 295 ? 3.759 2.497 -1.837 1.00 88.50 295 THR A CA 1
ATOM 2200 C C . THR A 1 295 ? 5.068 1.927 -2.400 1.00 88.50 295 THR A C 1
ATOM 2202 O O . THR A 1 295 ? 5.317 2.063 -3.592 1.00 88.50 295 THR A O 1
ATOM 2205 N N . GLU A 1 296 ? 5.921 1.333 -1.559 1.00 88.88 296 GLU A N 1
ATOM 2206 C CA . GLU A 1 296 ? 7.144 0.620 -1.981 1.00 88.88 296 GLU A CA 1
ATOM 2207 C C . GLU A 1 296 ? 8.218 1.499 -2.637 1.00 88.88 296 GLU A C 1
ATOM 2209 O O . GLU A 1 296 ? 8.536 1.366 -3.811 1.00 88.88 296 GLU A O 1
ATOM 2214 N N . ILE A 1 297 ? 8.848 2.364 -1.837 1.00 89.12 297 ILE A N 1
ATOM 2215 C CA . ILE A 1 297 ? 9.961 3.221 -2.283 1.00 89.12 297 ILE A CA 1
ATOM 2216 C C . ILE A 1 297 ? 11.056 2.454 -3.062 1.00 89.12 297 ILE A C 1
ATOM 2218 O O . ILE A 1 297 ? 11.460 2.963 -4.107 1.00 89.12 297 ILE A O 1
ATOM 2222 N N . PRO A 1 298 ? 11.515 1.250 -2.644 1.00 85.88 298 PRO A N 1
ATOM 2223 C CA . PRO A 1 298 ? 12.495 0.486 -3.423 1.00 85.88 298 PRO A CA 1
ATOM 2224 C C . PRO A 1 298 ? 12.059 0.153 -4.853 1.00 85.88 298 PRO A C 1
ATOM 2226 O O . PRO A 1 298 ? 12.895 0.144 -5.749 1.00 85.88 298 PRO A O 1
ATOM 2229 N N . GLU A 1 299 ? 10.762 -0.074 -5.078 1.00 86.88 299 GLU A N 1
ATOM 2230 C CA . GLU A 1 299 ? 10.196 -0.410 -6.395 1.00 86.88 299 GLU A CA 1
ATOM 2231 C C . GLU A 1 299 ? 10.080 0.811 -7.318 1.00 86.88 299 GLU A C 1
ATOM 2233 O O . GLU A 1 299 ? 9.745 0.690 -8.495 1.00 86.88 299 GLU A O 1
ATOM 2238 N N . MET A 1 300 ? 10.348 2.010 -6.794 1.00 88.00 300 MET A N 1
ATOM 2239 C CA . MET A 1 300 ? 10.404 3.240 -7.583 1.00 88.00 300 MET A CA 1
ATOM 2240 C C . MET A 1 300 ? 11.800 3.503 -8.147 1.00 88.00 300 MET A C 1
ATOM 2242 O O . MET A 1 300 ? 11.947 4.378 -9.006 1.00 88.00 300 MET A O 1
ATOM 2246 N N . PHE A 1 301 ? 12.826 2.798 -7.661 1.00 84.69 301 PHE A N 1
ATOM 2247 C CA . PHE A 1 301 ? 14.190 2.992 -8.133 1.00 84.69 301 PHE A CA 1
ATOM 2248 C C . PHE A 1 301 ? 14.293 2.666 -9.629 1.00 84.69 301 PHE A C 1
ATOM 2250 O O . PHE A 1 301 ? 13.584 1.811 -10.144 1.00 84.69 301 PHE A O 1
ATOM 2257 N N . GLY A 1 302 ? 15.076 3.456 -10.364 1.00 81.62 302 GLY A N 1
ATOM 2258 C CA . GLY A 1 302 ? 15.175 3.368 -11.824 1.00 81.62 302 GLY A CA 1
ATOM 2259 C C . GLY A 1 302 ? 14.027 4.052 -12.580 1.00 81.62 302 GLY A C 1
ATOM 2260 O O . GLY A 1 302 ? 14.190 4.399 -13.752 1.00 81.62 302 GLY A O 1
ATOM 2261 N N . ALA A 1 303 ? 12.893 4.313 -11.924 1.00 87.25 303 ALA A N 1
ATOM 2262 C CA . ALA A 1 303 ? 11.737 5.014 -12.481 1.00 87.25 303 ALA A CA 1
ATOM 2263 C C . ALA A 1 303 ? 11.483 6.385 -11.824 1.00 87.25 303 ALA A C 1
ATOM 2265 O O . ALA A 1 303 ? 10.487 7.044 -12.134 1.00 87.25 303 ALA A O 1
ATOM 2266 N N . GLU A 1 304 ? 12.378 6.859 -10.952 1.00 87.94 304 GLU A N 1
ATOM 2267 C CA . GLU A 1 304 ? 12.135 8.023 -10.093 1.00 87.94 304 GLU A CA 1
ATOM 2268 C C . GLU A 1 304 ? 11.839 9.274 -10.914 1.00 87.94 304 GLU A C 1
ATOM 2270 O O . GLU A 1 304 ? 10.874 9.986 -10.652 1.00 87.94 304 GLU A O 1
ATOM 2275 N N . THR A 1 305 ? 12.626 9.505 -11.967 1.00 88.69 305 THR A N 1
ATOM 2276 C CA . THR A 1 305 ? 12.470 10.680 -12.838 1.00 88.69 305 THR A CA 1
ATOM 2277 C C . THR A 1 305 ? 11.102 10.693 -13.531 1.00 88.69 305 THR A C 1
ATOM 2279 O O . THR A 1 305 ? 10.520 11.761 -13.727 1.00 88.69 305 THR A O 1
ATOM 2282 N N . LEU A 1 306 ? 10.559 9.520 -13.880 1.00 88.69 306 LEU A N 1
ATOM 2283 C CA . LEU A 1 306 ? 9.235 9.408 -14.502 1.00 88.69 306 LEU A CA 1
ATOM 2284 C C . LEU A 1 306 ? 8.125 9.799 -13.519 1.00 88.69 306 LEU A C 1
ATOM 2286 O O . LEU A 1 306 ? 7.160 10.448 -13.916 1.00 88.69 306 LEU A O 1
ATOM 2290 N N . LEU A 1 307 ? 8.268 9.436 -12.243 1.00 90.50 307 LEU A N 1
ATOM 2291 C CA . LEU A 1 307 ? 7.329 9.815 -11.184 1.00 90.50 307 LEU A CA 1
ATOM 2292 C C . LEU A 1 307 ? 7.462 11.298 -10.822 1.00 90.50 307 LEU A C 1
ATOM 2294 O O . LEU A 1 307 ? 6.473 12.025 -10.794 1.00 90.50 307 LEU A O 1
ATOM 2298 N N . MET A 1 308 ? 8.690 11.764 -10.619 1.00 92.62 308 MET A N 1
ATOM 2299 C CA . MET A 1 308 ? 9.024 13.137 -10.245 1.00 92.62 308 MET A CA 1
ATOM 2300 C C . MET A 1 308 ? 8.527 14.170 -11.258 1.00 92.62 308 MET A C 1
ATOM 2302 O O . MET A 1 308 ? 8.006 15.218 -10.888 1.00 92.62 308 MET A O 1
ATOM 2306 N N . ASN A 1 309 ? 8.627 13.865 -12.551 1.00 92.75 309 ASN A N 1
ATOM 2307 C CA . ASN A 1 309 ? 8.135 14.754 -13.602 1.00 92.75 309 ASN A CA 1
ATOM 2308 C C . ASN A 1 309 ? 6.602 14.799 -13.697 1.00 92.75 309 ASN A C 1
ATOM 2310 O O . ASN A 1 309 ? 6.071 15.624 -14.436 1.00 92.75 309 ASN A O 1
ATOM 2314 N N . ARG A 1 310 ? 5.891 13.939 -12.960 1.00 92.94 310 ARG A N 1
ATOM 2315 C CA . ARG A 1 310 ? 4.428 13.955 -12.831 1.00 92.94 310 ARG A CA 1
ATOM 2316 C C . ARG A 1 310 ? 3.948 14.652 -11.557 1.00 92.94 310 ARG A C 1
ATOM 2318 O O . ARG A 1 310 ? 2.738 14.726 -11.350 1.00 92.94 310 ARG A O 1
ATOM 2325 N N . CYS A 1 311 ? 4.851 15.145 -10.706 1.00 94.06 311 CYS A N 1
ATOM 2326 C CA . CYS A 1 311 ? 4.472 15.987 -9.575 1.00 94.06 311 CYS A CA 1
ATOM 2327 C C . CYS A 1 311 ? 3.698 17.218 -10.071 1.00 94.06 311 CYS A C 1
ATOM 2329 O O . CYS A 1 311 ? 3.965 17.742 -11.146 1.00 94.06 311 CYS A O 1
ATOM 2331 N N . GLU A 1 312 ? 2.725 17.684 -9.290 1.00 93.38 312 GLU A N 1
ATOM 2332 C CA . GLU A 1 312 ? 1.908 18.851 -9.649 1.00 93.38 312 GLU A CA 1
ATOM 2333 C C . GLU A 1 312 ? 2.737 20.143 -9.702 1.00 93.38 312 GLU A C 1
ATOM 2335 O O . GLU A 1 312 ? 2.494 21.034 -10.516 1.00 93.38 312 GLU A O 1
ATOM 2340 N N . ASN A 1 313 ? 3.720 20.260 -8.813 1.00 94.62 313 ASN A N 1
ATOM 2341 C CA . ASN A 1 313 ? 4.531 21.454 -8.646 1.00 94.62 313 ASN A CA 1
ATOM 2342 C C . ASN A 1 313 ? 5.929 21.108 -8.117 1.00 94.62 313 ASN A C 1
ATOM 2344 O O . ASN A 1 313 ? 6.195 19.988 -7.679 1.00 94.62 313 ASN A O 1
ATOM 2348 N N . GLU A 1 314 ? 6.813 22.103 -8.151 1.00 95.50 314 GLU A N 1
ATOM 2349 C CA . GLU A 1 314 ? 8.213 21.970 -7.739 1.00 95.50 314 GLU A CA 1
ATOM 2350 C C . GLU A 1 314 ? 8.358 21.627 -6.248 1.00 95.50 314 GLU A C 1
ATOM 2352 O O . GLU A 1 314 ? 9.201 20.818 -5.881 1.00 95.50 314 GLU A O 1
ATOM 2357 N N . ALA A 1 315 ? 7.483 22.145 -5.380 1.00 96.88 315 ALA A N 1
ATOM 2358 C CA . ALA A 1 315 ? 7.521 21.809 -3.957 1.00 96.88 315 ALA A CA 1
ATOM 2359 C C . ALA A 1 315 ? 7.224 20.318 -3.707 1.00 96.88 315 ALA A C 1
ATOM 2361 O O . ALA A 1 315 ? 7.892 19.686 -2.889 1.00 96.88 315 ALA A O 1
ATOM 2362 N N . LEU A 1 316 ? 6.254 19.739 -4.423 1.00 95.62 316 LEU A N 1
ATOM 2363 C CA . LEU A 1 316 ? 5.948 18.308 -4.352 1.00 95.62 316 LEU A CA 1
ATOM 2364 C C . LEU A 1 316 ? 7.063 17.454 -4.975 1.00 95.62 316 LEU A C 1
ATOM 2366 O O . LEU A 1 316 ? 7.372 16.374 -4.466 1.00 95.62 316 LEU A O 1
ATOM 2370 N N . PHE A 1 317 ? 7.688 17.944 -6.046 1.00 95.62 317 PHE A N 1
ATOM 2371 C CA . PHE A 1 317 ? 8.878 17.326 -6.625 1.00 95.62 317 PHE A CA 1
ATOM 2372 C C . PHE A 1 317 ? 10.005 17.223 -5.588 1.00 95.62 317 PHE A C 1
ATOM 2374 O O . PHE A 1 317 ? 10.503 16.124 -5.352 1.00 95.62 317 PHE A O 1
ATOM 2381 N N . GLU A 1 318 ? 10.339 18.314 -4.895 1.00 95.50 318 GLU A N 1
ATOM 2382 C CA . GLU A 1 318 ? 11.393 18.322 -3.869 1.00 95.50 318 GLU A CA 1
ATOM 2383 C C . GLU A 1 318 ? 11.067 17.397 -2.688 1.00 95.50 318 GLU A C 1
ATOM 2385 O O . GLU A 1 318 ? 11.938 16.683 -2.188 1.00 95.50 318 GLU A O 1
ATOM 2390 N N . GLN A 1 319 ? 9.798 17.331 -2.270 1.00 95.75 319 GLN A N 1
ATOM 2391 C CA . GLN A 1 319 ? 9.358 16.359 -1.260 1.00 95.75 319 GLN A CA 1
ATOM 2392 C C . GLN A 1 319 ? 9.554 14.913 -1.733 1.00 95.75 319 GLN A C 1
ATOM 2394 O O . GLN A 1 319 ? 9.992 14.065 -0.956 1.00 95.75 319 GLN A O 1
ATOM 2399 N N . THR A 1 320 ? 9.280 14.636 -3.009 1.00 94.06 320 THR A N 1
ATOM 2400 C CA . THR A 1 320 ? 9.462 13.308 -3.613 1.00 94.06 320 THR A CA 1
ATOM 2401 C C . THR A 1 320 ? 10.945 12.947 -3.723 1.00 94.06 320 THR A C 1
ATOM 2403 O O . THR A 1 320 ? 11.338 11.835 -3.376 1.00 94.06 320 THR A O 1
ATOM 2406 N N . VAL A 1 321 ? 11.796 13.894 -4.133 1.00 93.31 321 VAL A N 1
ATOM 2407 C CA . VAL A 1 321 ? 13.261 13.738 -4.135 1.00 93.31 321 VAL A CA 1
ATOM 2408 C C . VAL A 1 321 ? 13.769 13.429 -2.734 1.00 93.31 321 VAL A C 1
ATOM 2410 O O . VAL A 1 321 ? 14.538 12.481 -2.562 1.00 93.31 321 VAL A O 1
ATOM 2413 N N . LYS A 1 322 ? 13.310 14.184 -1.730 1.00 93.94 322 LYS A N 1
ATOM 2414 C CA . LYS A 1 322 ? 13.678 13.956 -0.334 1.00 93.94 322 LYS A CA 1
ATOM 2415 C C . LYS A 1 322 ? 13.264 12.558 0.127 1.00 93.94 322 LYS A C 1
ATOM 2417 O O . LYS A 1 322 ? 14.102 11.850 0.666 1.00 93.94 322 LYS A O 1
ATOM 2422 N N . LEU A 1 323 ? 12.028 12.132 -0.146 1.00 93.25 323 LEU A N 1
ATOM 2423 C CA . LEU A 1 323 ? 11.526 10.800 0.210 1.00 93.25 323 LEU A CA 1
ATOM 2424 C C . LEU A 1 323 ? 12.415 9.673 -0.344 1.00 93.25 323 LEU A C 1
ATOM 2426 O O . LEU A 1 323 ? 12.830 8.784 0.399 1.00 93.25 323 LEU A O 1
ATOM 2430 N N . ILE A 1 324 ? 12.726 9.723 -1.643 1.00 90.94 324 ILE A N 1
ATOM 2431 C CA . ILE A 1 324 ? 13.577 8.729 -2.311 1.00 90.94 324 ILE A CA 1
ATOM 2432 C C . ILE A 1 324 ? 14.993 8.744 -1.726 1.00 90.94 324 ILE A C 1
ATOM 2434 O O . ILE A 1 324 ? 15.550 7.691 -1.407 1.00 90.94 324 ILE A O 1
ATOM 2438 N N . ASN A 1 325 ? 15.595 9.928 -1.598 1.00 90.12 325 ASN A N 1
ATOM 2439 C CA . ASN A 1 325 ? 16.983 10.054 -1.166 1.00 90.12 325 ASN A CA 1
ATOM 2440 C C . ASN A 1 325 ? 17.161 9.729 0.319 1.00 90.12 325 ASN A C 1
ATOM 2442 O O . ASN A 1 325 ? 18.161 9.111 0.664 1.00 90.12 325 ASN A O 1
ATOM 2446 N N . ASP A 1 326 ? 16.201 10.061 1.183 1.00 90.94 326 ASP A N 1
ATOM 2447 C CA . ASP A 1 326 ? 16.211 9.649 2.590 1.00 90.94 326 ASP A CA 1
ATOM 2448 C C . ASP A 1 326 ? 16.234 8.121 2.706 1.00 90.94 326 ASP A C 1
ATOM 2450 O O . ASP A 1 326 ? 17.012 7.568 3.482 1.00 90.94 326 ASP A O 1
ATOM 2454 N N . PHE A 1 327 ? 15.446 7.422 1.883 1.00 89.56 327 PHE A N 1
ATOM 2455 C CA . PHE A 1 327 ? 15.422 5.962 1.878 1.00 89.56 327 PHE A CA 1
ATOM 2456 C C . PHE A 1 327 ? 16.734 5.358 1.346 1.00 89.56 327 PHE A C 1
ATOM 2458 O O . PHE A 1 327 ? 17.273 4.420 1.936 1.00 89.56 327 PHE A O 1
ATOM 2465 N N . LYS A 1 328 ? 17.299 5.916 0.265 1.00 87.06 328 LYS A N 1
ATOM 2466 C CA . LYS A 1 328 ? 18.631 5.520 -0.238 1.00 87.06 328 LYS A CA 1
ATOM 2467 C C . LYS A 1 328 ? 19.710 5.743 0.828 1.00 87.06 328 LYS A C 1
ATOM 2469 O O . LYS A 1 328 ? 20.513 4.848 1.093 1.00 87.06 328 LYS A O 1
ATOM 2474 N N . ASN A 1 329 ? 19.679 6.897 1.493 1.00 88.50 329 ASN A N 1
ATOM 2475 C CA . ASN A 1 329 ? 20.591 7.235 2.580 1.00 88.50 329 ASN A CA 1
ATOM 2476 C C . ASN A 1 329 ? 20.462 6.249 3.743 1.00 88.50 329 ASN A C 1
ATOM 2478 O O . ASN A 1 329 ? 21.483 5.761 4.220 1.00 88.50 329 ASN A O 1
ATOM 2482 N N . TYR A 1 330 ? 19.239 5.884 4.136 1.00 87.81 330 TYR A N 1
ATOM 2483 C CA . TYR A 1 330 ? 18.993 4.886 5.177 1.00 87.81 330 TYR A CA 1
ATOM 2484 C C . TYR A 1 330 ? 19.671 3.540 4.872 1.00 87.81 330 TYR A C 1
ATOM 2486 O O . TYR A 1 330 ? 20.302 2.959 5.753 1.00 87.81 330 TYR A O 1
ATOM 2494 N N . PHE A 1 331 ? 19.622 3.051 3.629 1.00 85.75 331 PHE A N 1
ATOM 2495 C CA . PHE A 1 331 ? 20.342 1.828 3.244 1.00 85.75 331 PHE A CA 1
ATOM 2496 C C . PHE A 1 331 ? 21.859 2.002 3.364 1.00 85.75 331 PHE A C 1
ATOM 2498 O O . PHE A 1 331 ? 22.541 1.192 4.001 1.00 85.75 331 PHE A O 1
ATOM 2505 N N . THR A 1 332 ? 22.389 3.091 2.803 1.00 86.25 332 THR A N 1
ATOM 2506 C CA . THR A 1 332 ? 23.837 3.345 2.811 1.00 86.25 332 THR A CA 1
ATOM 2507 C C . THR A 1 332 ? 24.400 3.537 4.221 1.00 86.25 332 THR A C 1
ATOM 2509 O O . THR A 1 332 ? 25.461 2.990 4.522 1.00 86.25 332 THR A O 1
ATOM 2512 N N . SER A 1 333 ? 23.678 4.211 5.126 1.00 88.94 333 SER A N 1
ATOM 2513 C CA . SER A 1 333 ? 24.108 4.413 6.516 1.00 88.94 333 SER A CA 1
ATOM 2514 C C . SER A 1 333 ? 24.199 3.108 7.311 1.00 88.94 333 SER A C 1
ATOM 2516 O O . SER A 1 333 ? 24.858 3.067 8.346 1.00 88.94 333 SER A O 1
ATOM 2518 N N . HIS A 1 334 ? 23.554 2.041 6.829 1.00 88.12 334 HIS A N 1
ATOM 2519 C CA . HIS A 1 334 ? 23.533 0.716 7.446 1.00 88.12 334 HIS A CA 1
ATOM 2520 C C . HIS A 1 334 ? 24.397 -0.319 6.720 1.00 88.12 334 HIS A C 1
ATOM 2522 O O . HIS A 1 334 ? 24.249 -1.521 6.967 1.00 88.12 334 HIS A O 1
ATOM 2528 N N . ASN A 1 335 ? 25.301 0.080 5.819 1.00 88.25 335 ASN A N 1
ATOM 2529 C CA . ASN A 1 335 ? 26.145 -0.921 5.166 1.00 88.25 335 ASN A CA 1
ATOM 2530 C C . ASN A 1 335 ? 25.473 -1.618 3.976 1.00 88.25 335 ASN A C 1
ATOM 2532 O O . ASN A 1 335 ? 26.037 -2.587 3.471 1.00 88.25 335 ASN A O 1
ATOM 2536 N N . GLN A 1 336 ? 24.251 -1.226 3.600 1.00 84.62 336 GLN A N 1
ATOM 2537 C CA . GLN A 1 336 ? 23.414 -1.996 2.681 1.00 84.62 336 GLN A CA 1
ATOM 2538 C C . GLN A 1 336 ? 23.511 -1.458 1.253 1.00 84.62 336 GLN A C 1
ATOM 2540 O O . GLN A 1 336 ? 23.623 -0.254 1.022 1.00 84.62 336 GLN A O 1
ATOM 2545 N N . THR A 1 337 ? 23.445 -2.364 0.278 1.00 78.94 337 THR A N 1
ATOM 2546 C CA . THR A 1 337 ? 23.371 -2.014 -1.145 1.00 78.94 337 THR A CA 1
ATOM 2547 C C . THR A 1 337 ? 21.993 -1.447 -1.472 1.00 78.94 337 THR A C 1
ATOM 2549 O O . THR A 1 337 ? 20.992 -1.954 -0.978 1.00 78.94 337 THR A O 1
ATOM 2552 N N . ILE A 1 338 ? 21.924 -0.425 -2.325 1.00 76.25 338 ILE A N 1
ATOM 2553 C CA . ILE A 1 338 ? 20.655 0.043 -2.894 1.00 76.25 338 ILE A CA 1
ATOM 2554 C C . ILE A 1 338 ? 20.252 -0.946 -3.992 1.00 76.25 338 ILE A C 1
ATOM 2556 O O . ILE A 1 338 ? 20.977 -1.102 -4.975 1.00 76.25 338 ILE A O 1
ATOM 2560 N N . TYR A 1 339 ? 19.121 -1.627 -3.824 1.00 67.88 339 TYR A N 1
ATOM 2561 C CA . TYR A 1 339 ? 18.572 -2.544 -4.823 1.00 67.88 339 TYR A CA 1
ATOM 2562 C C . TYR A 1 339 ? 17.044 -2.426 -4.888 1.00 67.88 339 TYR A C 1
ATOM 2564 O O . TYR A 1 339 ? 16.404 -2.063 -3.901 1.00 67.88 339 TYR A O 1
ATOM 2572 N N . GLU A 1 340 ? 16.482 -2.712 -6.061 1.00 63.41 340 GLU A N 1
ATOM 2573 C CA . GLU A 1 340 ? 15.043 -2.936 -6.270 1.00 63.41 340 GLU A CA 1
ATOM 2574 C C . GLU A 1 340 ? 14.680 -4.323 -5.704 1.00 63.41 340 GLU A C 1
ATOM 2576 O O . GLU A 1 340 ? 15.427 -5.277 -5.935 1.00 63.41 340 GLU A O 1
ATOM 2581 N N . GLN A 1 341 ? 13.573 -4.469 -4.966 1.00 48.28 341 GLN A N 1
ATOM 2582 C CA . GLN A 1 341 ? 13.118 -5.772 -4.455 1.00 48.28 341 GLN A CA 1
ATOM 2583 C C . GLN A 1 341 ? 12.253 -6.491 -5.507 1.00 48.28 341 GLN A C 1
ATOM 2585 O O . GLN A 1 341 ? 11.120 -6.877 -5.233 1.00 48.28 341 GLN A O 1
ATOM 2590 N N . ALA A 1 342 ? 12.803 -6.706 -6.706 1.00 40.69 342 ALA A N 1
ATOM 2591 C CA . ALA A 1 342 ? 12.132 -7.418 -7.797 1.00 40.69 342 ALA A CA 1
ATOM 2592 C C . ALA A 1 342 ? 12.777 -8.777 -8.101 1.00 40.69 342 ALA A C 1
ATOM 2594 O O . ALA A 1 342 ? 14.012 -8.830 -8.316 1.00 40.69 342 ALA A O 1
#

Foldseek 3Di:
DDQWDQDDPQAQKIFGQAWDAFQDWDADPNDIDTAHGTAHHLWIAGQAWAAAQGFGAGPNAGQWGFNGIHHHNYTDDPVGTDGPFDDQDDFDADADDDDDFAADFPDWDWWWADPVRAIGNALEAEEEELALVCQVVQVLLQVVLVVLCDARHDGYDYDHDHHFQPDDDPRNVVSLLVSLCVLPPNNNLAYEYEYQAPHPSDPVVSCVNNDDDDCQRYHYDHNVVDPDSSVVSSVNSNSNSVSSNVIDIDIDTLLNDEEEDDDDDDGSCCVPPVVVVVVVVQSNSVSSNHHYHYDQLLQCGPVLNVVLSNDPDPVSSVVSSCVNNVVSVVQVVVVHDRHRPD

pLDDT: mean 93.27, std 7.51, range [40.69, 98.88]

Radius of gyration: 26.08 Å; chains: 1; bounding box: 55×43×79 Å

Secondary structure (DSSP, 8-state):
---EE--STT-SEEEESS-B-TTPEEEETTEEEE-SS-B-TT-EEESS-B-TTPEEEETTEEEEEESS-B-TTPEESTTTEE----SSPPP---PPPPP--------EEEEEE-TTS-EESS-EEEEEESSGGGHHHHHHHHHHHGGG--TT--EEEE------TT--THHHHHHHHHHHHHHH-TTEEEEEEEE-SS-TT-HHHHHHHH-S--TTTEEEEEGGG-SSHHHHHHHHHHHHHHHHTT---EEEEGGG-EEEE--SS--TTGGGTHHHHHHHHHHHHHHTT-EEEE--GGGGTT-HHHHHTTSSSHHHHHHHHHHHHHHHHHHHHTTPPP----